Protein AF-A0A443NFD6-F1 (afdb_monomer_lite)

Organism: NCBI:txid337451

Structure (mmCIF, N/CA/C/O backbone):
data_AF-A0A443NFD6-F1
#
_entry.id   AF-A0A443NFD6-F1
#
loop_
_atom_site.group_PDB
_atom_site.id
_atom_site.type_symbol
_atom_site.label_atom_id
_atom_site.label_alt_id
_atom_site.label_comp_id
_atom_site.label_asym_id
_atom_site.label_entity_id
_atom_site.label_seq_id
_atom_site.pdbx_PDB_ins_code
_atom_site.Cartn_x
_atom_site.Cartn_y
_atom_site.Cartn_z
_atom_site.occupancy
_atom_site.B_iso_or_equiv
_atom_site.auth_seq_id
_atom_site.auth_comp_id
_atom_site.auth_asym_id
_atom_site.auth_atom_id
_atom_site.pdbx_PDB_model_num
ATOM 1 N N . MET A 1 1 ? -23.755 65.005 -2.533 1.00 45.44 1 MET A N 1
ATOM 2 C CA . MET A 1 1 ? -22.662 64.082 -2.891 1.00 45.44 1 MET A CA 1
ATOM 3 C C . MET A 1 1 ? -23.057 62.682 -2.467 1.00 45.44 1 MET A C 1
ATOM 5 O O . MET A 1 1 ? -23.405 62.500 -1.308 1.00 45.44 1 MET A O 1
ATOM 9 N N . SER A 1 2 ? -23.070 61.749 -3.413 1.00 47.81 2 SER A N 1
ATOM 10 C CA . SER A 1 2 ? -23.267 60.313 -3.182 1.00 47.81 2 SER A CA 1
ATOM 11 C C . SER A 1 2 ? -21.991 59.674 -2.609 1.00 47.81 2 SER A C 1
ATOM 13 O O . SER A 1 2 ? -20.908 60.179 -2.911 1.00 47.81 2 SER A O 1
ATOM 15 N N . PRO A 1 3 ? -22.086 58.588 -1.820 1.00 56.62 3 PRO A N 1
ATOM 16 C CA . PRO A 1 3 ? -20.934 57.785 -1.422 1.00 56.62 3 PRO A CA 1
ATOM 17 C C . PRO A 1 3 ? -20.594 56.737 -2.490 1.00 56.62 3 PRO A C 1
ATOM 19 O O . PRO A 1 3 ? -21.480 56.056 -3.011 1.00 56.62 3 PRO A O 1
ATOM 22 N N . ASP A 1 4 ? -19.303 56.628 -2.792 1.00 52.22 4 ASP A N 1
ATOM 23 C CA . ASP A 1 4 ? -18.736 55.631 -3.694 1.00 52.22 4 ASP A CA 1
ATOM 24 C C . ASP A 1 4 ? -18.454 54.324 -2.939 1.00 52.22 4 ASP A C 1
ATOM 26 O O . ASP A 1 4 ? -18.001 54.329 -1.791 1.00 52.22 4 ASP A O 1
ATOM 30 N N . SER A 1 5 ? -18.755 53.209 -3.599 1.00 53.19 5 SER A N 1
ATOM 31 C CA . SER A 1 5 ? -18.425 51.846 -3.182 1.00 53.19 5 SER A CA 1
ATOM 32 C C . SER A 1 5 ? -17.085 51.459 -3.790 1.00 53.19 5 SER A C 1
ATOM 34 O O . SER A 1 5 ? -16.929 51.681 -4.978 1.00 53.19 5 SER A O 1
ATOM 36 N N . THR A 1 6 ? -16.199 50.787 -3.044 1.00 50.31 6 THR A N 1
ATOM 37 C CA . THR A 1 6 ? -15.493 49.578 -3.524 1.00 50.31 6 THR A CA 1
ATOM 38 C C . THR A 1 6 ? -14.608 48.943 -2.447 1.00 50.31 6 THR A C 1
ATOM 40 O O . THR A 1 6 ? -13.721 49.587 -1.899 1.00 50.31 6 THR A O 1
ATOM 43 N N . SER A 1 7 ? -14.815 47.633 -2.296 1.00 47.91 7 SER A N 1
ATOM 44 C CA . SER A 1 7 ? -13.800 46.581 -2.133 1.00 47.91 7 SER A CA 1
ATOM 45 C C . SER A 1 7 ? -13.078 46.433 -0.790 1.00 47.91 7 SER A C 1
ATOM 47 O O . SER A 1 7 ? -11.931 46.823 -0.606 1.00 47.91 7 SER A O 1
ATOM 49 N N . SER A 1 8 ? -13.775 45.748 0.114 1.00 61.78 8 SER A N 1
ATOM 50 C CA . SER A 1 8 ? -13.224 44.890 1.165 1.00 61.78 8 SER A CA 1
ATOM 51 C C . SER A 1 8 ? -12.775 43.572 0.536 1.00 61.78 8 SER A C 1
ATOM 53 O O . SER A 1 8 ? -13.670 42.899 0.040 1.00 61.78 8 SER A O 1
ATOM 55 N N . GLU A 1 9 ? -11.480 43.205 0.557 1.00 61.78 9 GLU A N 1
ATOM 56 C CA . GLU A 1 9 ? -11.041 41.783 0.516 1.00 61.78 9 GLU A CA 1
ATOM 57 C C . GLU A 1 9 ? -9.526 41.479 0.657 1.00 61.78 9 GLU A C 1
ATOM 59 O O . GLU A 1 9 ? -9.136 40.344 0.422 1.00 61.78 9 GLU A O 1
ATOM 64 N N . ASP A 1 10 ? -8.662 42.394 1.124 1.00 56.03 10 ASP A N 1
ATOM 65 C CA . ASP A 1 10 ? -7.205 42.105 1.192 1.00 56.03 10 ASP A CA 1
ATOM 66 C C . ASP A 1 10 ? -6.600 41.998 2.613 1.00 56.03 10 ASP A C 1
ATOM 68 O O . ASP A 1 10 ? -5.385 41.878 2.759 1.00 56.03 10 ASP A O 1
ATOM 72 N N . TYR A 1 11 ? -7.403 41.997 3.685 1.00 56.25 11 TYR A N 1
ATOM 73 C CA . TYR A 1 11 ? -6.883 42.115 5.064 1.00 56.25 11 TYR A CA 1
ATOM 74 C C . TYR A 1 11 ? -6.694 40.817 5.872 1.00 56.25 11 TYR A C 1
ATOM 76 O O . TYR A 1 11 ? -6.289 40.907 7.027 1.00 56.25 11 TYR A O 1
ATOM 84 N N . ASP A 1 12 ? -6.897 39.625 5.301 1.00 59.94 12 ASP A N 1
ATOM 85 C CA . 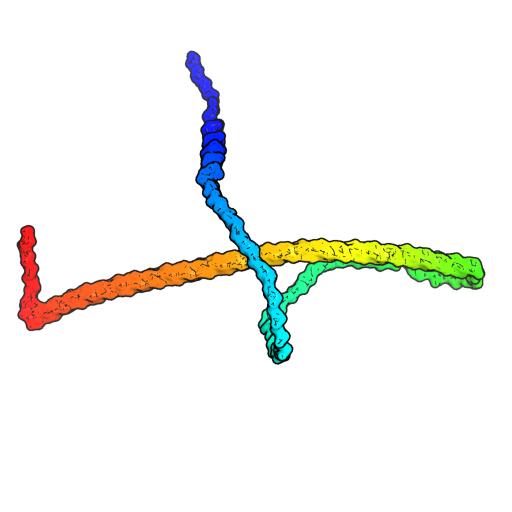ASP A 1 12 ? -6.839 38.374 6.089 1.00 59.94 12 ASP A CA 1
ATOM 86 C C . ASP A 1 12 ? -5.722 37.390 5.696 1.00 59.94 12 ASP A C 1
ATOM 88 O O . ASP A 1 12 ? -5.480 36.414 6.409 1.00 59.94 12 ASP A O 1
ATOM 92 N N . PHE A 1 13 ? -4.979 37.627 4.609 1.00 51.09 13 PHE A N 1
ATOM 93 C CA . PHE A 1 13 ? -3.946 36.673 4.177 1.00 51.09 13 PHE A CA 1
ATOM 94 C C . PHE A 1 13 ? -2.569 36.929 4.816 1.00 51.09 13 PHE A C 1
ATOM 96 O O . PHE A 1 13 ? -1.887 35.985 5.221 1.00 51.09 13 PHE A O 1
ATOM 103 N N . GLU A 1 14 ? -2.166 38.191 4.997 1.00 54.78 14 GLU A N 1
ATOM 104 C CA . GLU A 1 14 ? -0.862 38.517 5.599 1.00 54.78 14 GLU A CA 1
ATOM 105 C C . GLU A 1 14 ? -0.819 38.232 7.109 1.00 54.78 14 GLU A C 1
ATOM 107 O O . GLU A 1 14 ? 0.186 37.735 7.625 1.00 54.78 14 GLU A O 1
ATOM 112 N N . THR A 1 15 ? -1.934 38.439 7.819 1.00 59.34 15 THR A N 1
ATOM 113 C CA . THR A 1 15 ? -2.059 38.108 9.248 1.00 59.34 15 THR A CA 1
ATOM 114 C C . THR A 1 15 ? -1.971 36.598 9.497 1.00 59.34 15 THR A C 1
ATOM 116 O O . THR A 1 15 ? -1.384 36.170 10.494 1.00 59.34 15 THR A O 1
ATOM 119 N N . ALA A 1 16 ? -2.469 35.773 8.569 1.00 57.22 16 ALA A N 1
ATOM 120 C CA . ALA A 1 16 ? -2.357 34.317 8.645 1.00 57.22 16 ALA A CA 1
ATOM 121 C C . ALA A 1 16 ? -0.917 33.817 8.402 1.00 57.22 16 ALA A C 1
ATOM 123 O O . ALA A 1 16 ? -0.466 32.886 9.074 1.00 57.22 16 ALA A O 1
ATOM 124 N N . ILE A 1 17 ? -0.162 34.463 7.504 1.00 58.09 17 ILE A N 1
ATOM 125 C CA . ILE A 1 17 ? 1.254 34.135 7.258 1.00 58.09 17 ILE A CA 1
ATOM 126 C C . ILE A 1 17 ? 2.131 34.530 8.458 1.00 58.09 17 ILE A C 1
ATOM 128 O O . ILE A 1 17 ? 2.996 33.754 8.871 1.00 58.09 17 ILE A O 1
ATOM 132 N N . ALA A 1 18 ? 1.880 35.691 9.072 1.00 57.84 18 ALA A N 1
ATOM 133 C CA . ALA A 1 18 ? 2.629 36.147 10.245 1.00 57.84 18 ALA A CA 1
ATOM 134 C C . ALA A 1 18 ? 2.411 35.249 11.483 1.00 57.84 18 ALA A C 1
ATOM 136 O O . ALA A 1 18 ? 3.363 34.967 12.215 1.00 57.84 18 ALA A O 1
ATOM 137 N N . ALA A 1 19 ? 1.193 34.732 11.691 1.00 55.50 19 ALA A N 1
ATOM 138 C CA . ALA A 1 19 ? 0.900 33.793 12.779 1.00 55.50 19 ALA A CA 1
ATOM 139 C C . ALA A 1 19 ? 1.598 32.427 12.599 1.00 55.50 19 ALA A C 1
ATOM 141 O O . ALA A 1 19 ? 2.028 31.816 13.580 1.00 55.50 19 ALA A O 1
ATOM 142 N N . GLY A 1 20 ? 1.780 31.970 11.353 1.00 50.59 20 GLY A N 1
ATOM 143 C CA . GLY A 1 20 ? 2.496 30.726 11.046 1.00 50.59 20 GLY A CA 1
ATOM 144 C C . GLY A 1 20 ? 3.998 30.779 11.355 1.00 50.59 20 GLY A C 1
ATOM 145 O O . GLY A 1 20 ? 4.571 29.788 11.807 1.00 50.59 20 GLY A O 1
ATOM 146 N N . ALA A 1 21 ? 4.638 31.940 11.177 1.00 52.25 21 ALA A N 1
ATOM 147 C CA . ALA A 1 21 ? 6.077 32.102 11.407 1.00 52.25 21 ALA A CA 1
ATOM 148 C C . ALA A 1 21 ? 6.465 32.130 12.902 1.00 52.25 21 ALA A C 1
ATOM 150 O O . ALA A 1 21 ? 7.557 31.691 13.261 1.00 52.25 21 ALA A O 1
ATOM 151 N N . PHE A 1 22 ? 5.576 32.583 13.795 1.00 48.00 22 PHE A N 1
ATOM 152 C CA . PHE A 1 22 ? 5.856 32.644 15.238 1.00 48.00 22 PHE A CA 1
ATOM 153 C C . PHE A 1 22 ? 5.795 31.264 15.925 1.00 48.00 22 PHE A C 1
ATOM 155 O O . PHE A 1 22 ? 6.553 30.992 16.858 1.00 48.00 22 PHE A O 1
ATOM 162 N N . ALA A 1 23 ? 4.950 30.351 15.433 1.00 47.72 23 ALA A N 1
ATOM 163 C CA . ALA A 1 23 ? 4.833 28.993 15.974 1.00 47.72 23 ALA A CA 1
ATOM 164 C C . ALA A 1 23 ? 6.039 28.093 15.627 1.00 47.72 23 ALA A C 1
ATOM 166 O O . ALA A 1 23 ? 6.391 27.213 16.409 1.00 47.72 23 ALA A O 1
ATOM 167 N N . ALA A 1 24 ? 6.721 28.338 14.501 1.00 48.50 24 ALA A N 1
ATOM 168 C CA . ALA A 1 24 ? 7.925 27.594 14.117 1.00 48.50 24 ALA A CA 1
ATOM 169 C C . ALA A 1 24 ? 9.185 28.011 14.906 1.00 48.50 24 ALA A C 1
ATOM 171 O O . ALA A 1 24 ? 10.138 27.241 14.986 1.00 48.50 24 ALA A O 1
ATOM 172 N N . ALA A 1 25 ? 9.194 29.199 15.523 1.00 54.44 25 ALA A N 1
ATOM 173 C CA . ALA A 1 25 ? 10.356 29.736 16.240 1.00 54.44 25 ALA A CA 1
ATOM 174 C C . ALA A 1 25 ? 10.423 29.355 17.735 1.00 54.44 25 ALA A C 1
ATOM 176 O O . ALA A 1 25 ? 11.390 29.706 18.409 1.00 54.44 25 ALA A O 1
ATOM 177 N N . THR A 1 26 ? 9.417 28.656 18.279 1.00 55.41 26 THR A N 1
ATOM 178 C CA . THR A 1 26 ? 9.320 28.371 19.727 1.00 55.41 26 THR A CA 1
ATOM 179 C C . THR A 1 26 ? 9.459 26.899 20.112 1.00 55.41 26 THR A C 1
ATOM 181 O O . THR A 1 26 ? 9.564 26.603 21.302 1.00 55.41 26 THR A O 1
ATOM 184 N N . PHE A 1 27 ? 9.580 25.971 19.156 1.00 41.47 27 PHE A N 1
ATOM 185 C CA . PHE A 1 27 ? 9.980 24.598 19.474 1.00 41.47 27 PHE A CA 1
ATOM 186 C C . PHE A 1 27 ? 11.505 24.474 19.424 1.00 41.47 27 PHE A C 1
ATOM 188 O O . PHE A 1 27 ? 12.107 24.047 18.445 1.00 41.47 27 PHE A O 1
ATOM 195 N N . ARG A 1 28 ? 12.123 24.933 20.511 1.00 51.69 28 ARG A N 1
ATOM 196 C CA . ARG A 1 28 ? 13.528 24.710 20.838 1.00 51.69 28 ARG A CA 1
ATOM 197 C C . ARG A 1 28 ? 13.757 23.205 20.985 1.00 51.69 28 ARG A C 1
ATOM 199 O O . ARG A 1 28 ? 13.320 22.612 21.969 1.00 51.69 28 ARG A O 1
ATOM 206 N N . GLU A 1 29 ? 14.426 22.608 20.004 1.00 54.84 29 GLU A N 1
ATOM 207 C CA . GLU A 1 29 ? 15.017 21.277 20.132 1.00 54.84 29 GLU A CA 1
ATOM 208 C C . GLU A 1 29 ? 15.947 21.260 21.361 1.00 54.84 29 GLU A C 1
ATOM 210 O O . GLU A 1 29 ? 16.788 22.156 21.499 1.00 54.84 29 GLU A O 1
ATOM 215 N N . PRO A 1 30 ? 15.810 20.299 22.292 1.00 50.06 30 PRO A N 1
ATOM 216 C CA . PRO A 1 30 ? 16.874 20.031 23.243 1.00 50.06 30 PRO A CA 1
ATOM 217 C C . PRO A 1 30 ? 18.056 19.410 22.486 1.00 50.06 30 PRO A C 1
ATOM 219 O O . PRO A 1 30 ? 17.927 18.342 21.890 1.00 50.06 30 PRO A O 1
ATOM 222 N N . GLU A 1 31 ? 19.192 20.109 22.505 1.00 52.75 31 GLU A N 1
ATOM 223 C CA . GLU A 1 31 ? 20.487 19.613 22.039 1.00 52.75 31 GLU A CA 1
ATOM 224 C C . GLU A 1 31 ? 20.800 18.262 22.700 1.00 52.75 31 GLU A C 1
ATOM 226 O O . GLU A 1 31 ? 20.854 18.151 23.925 1.00 52.75 31 GLU A O 1
ATOM 231 N N . SER A 1 32 ? 20.999 17.226 21.886 1.00 45.12 32 SER A N 1
ATOM 232 C CA . SER A 1 32 ? 21.546 15.945 22.324 1.00 45.12 32 SER A CA 1
ATOM 233 C C . SER A 1 32 ? 23.074 16.031 22.376 1.00 45.12 32 SER A C 1
ATOM 235 O O . SER A 1 32 ? 23.714 16.209 21.336 1.00 45.12 32 SER A O 1
ATOM 237 N N . GLU A 1 33 ? 23.646 15.893 23.573 1.00 62.09 33 GLU A N 1
ATOM 238 C CA . GLU A 1 33 ? 25.081 15.669 23.798 1.00 62.09 33 GLU A CA 1
ATOM 239 C C . GLU A 1 33 ? 25.592 14.424 23.038 1.00 62.09 33 GLU A C 1
ATOM 241 O O . GLU A 1 33 ? 24.844 13.455 22.868 1.00 62.09 33 GLU A O 1
ATOM 246 N N . PRO A 1 34 ? 26.862 14.411 22.586 1.00 46.97 34 PRO A N 1
ATOM 247 C CA . PRO A 1 34 ? 27.446 13.262 21.901 1.00 46.97 34 PRO A CA 1
ATOM 248 C C . PRO A 1 34 ? 27.825 12.147 22.891 1.00 46.97 34 PRO A C 1
ATOM 250 O O . PRO A 1 34 ? 28.739 12.310 23.700 1.00 46.97 34 PRO A O 1
ATOM 253 N N . GLU A 1 35 ? 27.160 10.991 22.798 1.00 53.66 35 GLU A N 1
ATOM 254 C CA . GLU A 1 35 ? 27.601 9.767 23.480 1.00 53.66 35 GLU A CA 1
ATOM 255 C C . GLU A 1 35 ? 28.844 9.143 22.804 1.00 53.66 35 GLU A C 1
ATOM 257 O O . GLU A 1 35 ? 28.975 9.195 21.576 1.00 53.66 35 GLU A O 1
ATOM 262 N N . PRO A 1 36 ? 29.764 8.550 23.593 1.00 45.94 36 PRO A N 1
ATOM 263 C CA . PRO A 1 36 ? 31.054 8.050 23.122 1.00 45.94 36 PRO A CA 1
ATOM 264 C C . PRO A 1 36 ? 30.955 6.742 22.320 1.00 45.94 36 PRO A C 1
ATOM 266 O O . PRO A 1 36 ? 30.186 5.836 22.646 1.00 45.94 36 PRO A O 1
ATOM 269 N N . GLU A 1 37 ? 31.801 6.628 21.291 1.00 52.97 37 GLU A N 1
ATOM 270 C CA . GLU A 1 37 ? 31.954 5.427 20.465 1.00 52.97 37 GLU A CA 1
ATOM 271 C C . GLU A 1 37 ? 32.404 4.203 21.289 1.00 52.97 37 GLU A C 1
ATOM 273 O O . GLU A 1 37 ? 33.342 4.312 22.085 1.00 52.97 37 GLU A O 1
ATOM 278 N N . PRO A 1 38 ? 31.817 3.008 21.078 1.00 46.47 38 PRO A N 1
ATOM 279 C CA . PRO A 1 38 ? 32.348 1.786 21.659 1.00 46.47 38 PRO A CA 1
ATOM 280 C C . PRO A 1 38 ? 33.540 1.261 20.848 1.00 46.47 38 PRO A C 1
ATOM 282 O O . PRO A 1 38 ? 33.433 0.908 19.671 1.00 46.47 38 PRO A O 1
ATOM 285 N N . GLU A 1 39 ? 34.676 1.184 21.538 1.00 41.72 39 GLU A N 1
ATOM 286 C CA . GLU A 1 39 ? 35.939 0.632 21.071 1.00 41.72 39 GLU A CA 1
ATOM 287 C C . GLU A 1 39 ? 35.834 -0.814 20.561 1.00 41.72 39 GLU A C 1
ATOM 289 O O . GLU A 1 39 ? 35.079 -1.660 21.050 1.00 41.72 39 GLU A O 1
ATOM 294 N N . ALA A 1 40 ? 36.687 -1.105 19.581 1.00 39.44 40 ALA A N 1
ATOM 295 C CA . ALA A 1 40 ? 36.924 -2.429 19.045 1.00 39.44 40 ALA A CA 1
ATOM 296 C C . ALA A 1 40 ? 37.354 -3.423 20.137 1.00 39.44 40 ALA A C 1
ATOM 298 O O . ALA A 1 40 ? 38.332 -3.215 20.850 1.00 39.44 40 ALA A O 1
ATOM 299 N N . SER A 1 41 ? 36.702 -4.584 20.182 1.00 44.62 41 SER A N 1
ATOM 300 C CA . SER A 1 41 ? 37.255 -5.768 20.835 1.00 44.62 41 SER A CA 1
ATOM 301 C C . SER A 1 41 ? 37.014 -7.004 19.985 1.00 44.62 41 SER A C 1
ATOM 303 O O . SER A 1 41 ? 35.903 -7.502 19.809 1.00 44.62 41 SER A O 1
ATOM 305 N N . GLN A 1 42 ? 38.122 -7.479 19.428 1.00 38.16 42 GLN A N 1
ATOM 306 C CA . GLN A 1 42 ? 38.253 -8.754 18.752 1.00 38.16 42 GLN A CA 1
ATOM 307 C C . GLN A 1 42 ? 38.004 -9.882 19.757 1.00 38.16 42 GLN A C 1
ATOM 309 O O . GLN A 1 42 ? 38.765 -10.035 20.706 1.00 38.16 42 GLN A O 1
ATOM 314 N N . THR A 1 43 ? 37.024 -10.745 19.499 1.00 35.00 43 THR A N 1
ATOM 315 C CA . THR A 1 43 ? 37.069 -12.127 19.991 1.00 35.00 43 THR A CA 1
ATOM 316 C C . THR A 1 43 ? 36.648 -13.081 18.878 1.00 35.00 43 THR A C 1
ATOM 318 O O . THR A 1 43 ? 35.503 -13.142 18.438 1.00 35.00 43 THR A O 1
ATOM 321 N N . LYS A 1 44 ? 37.642 -13.822 18.377 1.00 37.28 44 LYS A N 1
ATOM 322 C CA . LYS A 1 44 ? 37.461 -15.05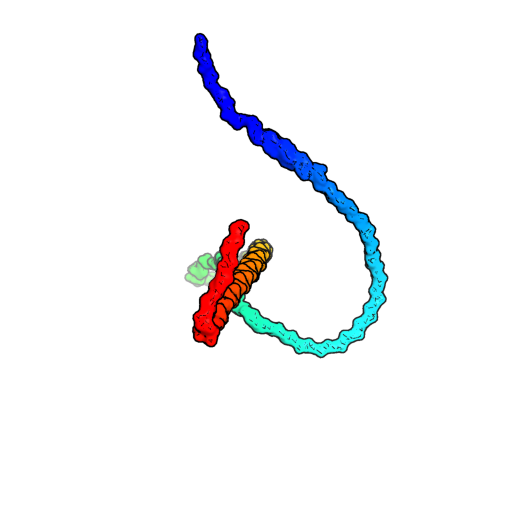1 17.601 1.00 37.28 44 LYS A CA 1
ATOM 323 C C . LYS A 1 44 ? 36.676 -16.038 18.451 1.00 37.28 44 LYS A C 1
ATOM 325 O O . LYS A 1 44 ? 37.146 -16.338 19.537 1.00 37.28 44 LYS A O 1
ATOM 330 N N . ASN A 1 45 ? 35.623 -16.638 17.902 1.00 35.69 45 ASN A N 1
ATOM 331 C CA . ASN A 1 45 ? 35.209 -17.992 18.260 1.00 35.69 45 ASN A CA 1
ATOM 332 C C . ASN A 1 45 ? 34.725 -18.723 17.004 1.00 35.69 45 ASN A C 1
ATOM 334 O O . ASN A 1 45 ? 33.759 -18.339 16.351 1.00 35.69 45 ASN A O 1
ATOM 338 N N . LYS A 1 46 ? 35.475 -19.768 16.654 1.00 36.75 46 LYS A N 1
ATOM 339 C CA . LYS A 1 46 ? 35.207 -20.736 15.594 1.00 36.75 46 LYS A CA 1
ATOM 340 C C . LYS A 1 46 ? 34.268 -21.801 16.154 1.00 36.75 46 LYS A C 1
ATOM 342 O O . LYS A 1 46 ? 34.616 -22.439 17.140 1.00 36.75 46 LYS A O 1
ATOM 347 N N . SER A 1 47 ? 33.143 -22.046 15.491 1.00 39.69 47 SER A N 1
ATOM 348 C CA . SER A 1 47 ? 32.432 -23.320 15.598 1.00 39.69 47 SER A CA 1
ATOM 349 C C . SER A 1 47 ? 31.720 -23.623 14.283 1.00 39.69 47 SER A C 1
ATOM 351 O O . SER A 1 47 ? 30.887 -22.857 13.807 1.00 39.69 47 SER A O 1
ATOM 353 N N . THR A 1 48 ? 32.140 -24.726 13.675 1.00 30.53 48 THR A N 1
ATOM 354 C CA . THR A 1 48 ? 31.553 -25.370 12.503 1.00 30.53 48 THR A CA 1
ATOM 355 C C . THR A 1 48 ? 30.463 -26.320 12.992 1.00 30.53 48 THR A C 1
ATOM 357 O O . THR A 1 48 ? 30.729 -27.134 13.873 1.00 30.53 48 THR A O 1
ATOM 360 N N . GLY A 1 49 ? 29.270 -26.253 12.404 1.00 31.64 49 GLY A N 1
ATOM 361 C CA . GLY A 1 49 ? 28.188 -27.198 12.674 1.00 31.64 49 GLY A CA 1
ATOM 362 C C . GLY A 1 49 ? 27.050 -27.050 11.671 1.00 31.64 49 GLY A C 1
ATOM 363 O O . GLY A 1 49 ? 26.247 -26.130 11.775 1.00 31.64 49 GLY A O 1
ATOM 364 N N . ASP A 1 50 ? 27.037 -27.953 10.692 1.00 34.44 50 ASP A N 1
ATOM 365 C CA . ASP A 1 50 ? 26.008 -28.164 9.674 1.00 34.44 50 ASP A CA 1
ATOM 366 C C . ASP A 1 50 ? 24.598 -28.346 10.257 1.00 34.44 50 ASP A C 1
ATOM 368 O O . ASP A 1 50 ? 24.393 -29.098 11.209 1.00 34.44 50 ASP A O 1
ATOM 372 N N . GLY A 1 51 ? 23.602 -27.741 9.607 1.00 34.03 51 GLY A N 1
ATOM 373 C CA . GLY A 1 51 ? 22.189 -27.955 9.911 1.00 34.03 51 GLY A CA 1
ATOM 374 C C . GLY A 1 51 ? 21.285 -27.379 8.827 1.00 34.03 51 GLY A C 1
ATOM 375 O O . GLY A 1 51 ? 20.962 -26.196 8.832 1.00 34.03 51 GLY A O 1
ATOM 376 N N . ARG A 1 52 ? 20.891 -28.228 7.873 1.00 40.28 52 ARG A N 1
ATOM 377 C CA . ARG A 1 52 ? 19.919 -27.932 6.809 1.00 40.28 52 ARG A CA 1
ATOM 378 C C . ARG A 1 52 ? 18.553 -27.596 7.414 1.00 40.28 52 ARG A C 1
ATOM 380 O O . ARG A 1 52 ? 17.965 -28.438 8.083 1.00 40.28 52 ARG A O 1
ATOM 387 N N . GLY A 1 53 ? 18.017 -26.426 7.082 1.00 31.16 53 GLY A N 1
ATOM 388 C CA . GLY A 1 53 ? 16.607 -26.076 7.250 1.00 31.16 53 GLY A CA 1
ATOM 389 C C . GLY A 1 53 ? 16.123 -25.390 5.976 1.00 31.16 53 GLY A C 1
ATOM 390 O O . GLY A 1 53 ? 16.626 -24.327 5.625 1.00 31.16 53 GLY A O 1
ATOM 391 N N . GLY A 1 54 ? 15.234 -26.050 5.231 1.00 36.25 54 GLY A N 1
ATOM 392 C CA . GLY A 1 54 ? 14.708 -25.548 3.959 1.00 36.25 54 GLY A CA 1
ATOM 393 C C . GLY A 1 54 ? 13.755 -24.352 4.137 1.00 36.25 54 GLY A C 1
ATOM 394 O O . GLY A 1 54 ? 13.141 -24.230 5.197 1.00 36.25 54 GLY A O 1
ATOM 395 N N . PRO A 1 55 ? 13.600 -23.476 3.125 1.00 43.78 55 PRO A N 1
ATOM 396 C CA . PRO A 1 55 ? 12.654 -22.361 3.185 1.00 43.78 55 PRO A CA 1
ATOM 397 C C . PRO A 1 55 ? 11.201 -22.826 2.964 1.00 43.78 55 PRO A C 1
ATOM 399 O O . PRO A 1 55 ? 10.985 -23.781 2.213 1.00 43.78 55 PRO A O 1
ATOM 402 N N . PRO A 1 56 ? 10.203 -22.148 3.562 1.00 38.19 56 PRO A N 1
ATOM 403 C CA . PRO A 1 56 ? 8.794 -22.488 3.394 1.00 38.19 56 PRO A CA 1
ATOM 404 C C . PRO A 1 56 ? 8.289 -22.175 1.977 1.00 38.19 56 PRO A C 1
ATOM 406 O O . PRO A 1 56 ? 8.650 -21.166 1.370 1.00 38.19 56 PRO A O 1
ATOM 409 N N . GLU A 1 57 ? 7.434 -23.065 1.470 1.00 42.09 57 GLU A N 1
ATOM 410 C CA . GLU A 1 57 ? 6.655 -22.901 0.243 1.00 42.09 57 GLU A CA 1
ATOM 411 C C . GLU A 1 57 ? 5.524 -21.860 0.388 1.00 42.09 57 GLU A C 1
ATOM 413 O O . GLU A 1 57 ? 5.013 -21.596 1.475 1.00 42.09 57 GLU A O 1
ATOM 418 N N . SER A 1 58 ? 5.070 -21.375 -0.775 1.00 36.31 58 SER A N 1
ATOM 419 C CA . SER A 1 58 ? 4.014 -20.384 -1.062 1.00 36.31 58 SER A CA 1
ATOM 420 C C . SER A 1 58 ? 4.524 -18.933 -1.131 1.00 36.31 58 SER A C 1
ATOM 422 O O . SER A 1 58 ? 5.195 -18.446 -0.239 1.00 36.31 58 SER A O 1
ATOM 424 N N . SER A 1 59 ? 4.312 -18.158 -2.194 1.00 38.72 59 SER A N 1
ATOM 425 C CA . SER A 1 59 ? 3.315 -18.240 -3.258 1.00 38.72 59 SER A CA 1
ATOM 426 C C . SER A 1 59 ? 3.954 -17.966 -4.618 1.00 38.72 59 SER A C 1
ATOM 428 O O . SER A 1 59 ? 4.782 -17.070 -4.775 1.00 38.72 59 SER A O 1
ATOM 430 N N . LYS A 1 60 ? 3.552 -18.755 -5.616 1.00 41.38 60 LYS A N 1
ATOM 431 C CA . LYS A 1 60 ? 3.888 -18.558 -7.027 1.00 41.38 60 LYS A CA 1
ATOM 432 C C . LYS A 1 60 ? 3.085 -17.376 -7.580 1.00 41.38 60 LYS A C 1
ATOM 434 O O . LYS A 1 60 ? 2.189 -17.583 -8.392 1.00 41.38 60 LYS A O 1
ATOM 439 N N . ASP A 1 61 ? 3.405 -16.152 -7.169 1.00 37.66 61 ASP A N 1
ATOM 440 C CA . ASP A 1 61 ? 3.022 -14.988 -7.965 1.00 37.66 61 ASP A CA 1
ATOM 441 C C . ASP A 1 61 ? 4.015 -14.873 -9.109 1.00 37.66 61 ASP A C 1
ATOM 443 O O . ASP A 1 61 ? 5.168 -14.457 -8.979 1.00 37.66 61 ASP A O 1
ATOM 447 N N . SER A 1 62 ? 3.552 -15.384 -10.243 1.00 41.62 62 SER A N 1
ATOM 448 C CA . SER A 1 62 ? 4.254 -15.341 -11.506 1.00 41.62 62 SER A CA 1
ATOM 449 C C . SER A 1 62 ? 4.582 -13.885 -11.798 1.00 41.62 62 SER A C 1
ATOM 451 O O . SER A 1 62 ? 3.686 -13.093 -12.089 1.00 41.62 62 SER A O 1
ATOM 453 N N . LEU A 1 63 ? 5.870 -13.543 -11.731 1.00 44.53 63 LEU A N 1
ATOM 454 C CA . LEU A 1 63 ? 6.430 -12.361 -12.366 1.00 44.53 63 LEU A CA 1
ATOM 455 C C . LEU A 1 63 ? 5.942 -12.378 -13.816 1.00 44.53 63 LEU A C 1
ATOM 457 O O . LEU A 1 63 ? 6.538 -13.032 -14.674 1.00 44.53 63 LEU A O 1
ATOM 461 N N . LYS A 1 64 ? 4.837 -11.681 -14.103 1.00 45.56 64 LYS A N 1
ATOM 462 C CA . LYS A 1 64 ? 4.527 -11.262 -15.461 1.00 45.56 64 LYS A CA 1
ATOM 463 C C . LYS A 1 64 ? 5.670 -10.337 -15.830 1.00 45.56 64 LYS A C 1
ATOM 465 O O . LYS A 1 64 ? 5.685 -9.158 -15.478 1.00 45.56 64 LYS A O 1
ATOM 470 N N . LYS A 1 65 ? 6.682 -10.945 -16.455 1.00 39.09 65 LYS A N 1
ATOM 471 C CA . LYS A 1 65 ? 7.744 -10.283 -17.196 1.00 39.09 65 LYS A CA 1
ATOM 472 C C . LYS A 1 65 ? 7.061 -9.119 -17.915 1.00 39.09 65 LYS A C 1
ATOM 474 O O . LYS A 1 65 ? 6.097 -9.401 -18.629 1.00 39.09 65 LYS A O 1
ATOM 479 N N . PRO A 1 66 ? 7.456 -7.856 -17.662 1.00 44.09 66 PRO A N 1
ATOM 480 C CA . PRO A 1 66 ? 6.843 -6.732 -18.352 1.00 44.09 66 PRO A CA 1
ATOM 481 C C . PRO A 1 66 ? 6.862 -7.077 -19.833 1.00 44.09 66 PRO A C 1
ATOM 483 O O . PRO A 1 66 ? 7.906 -7.508 -20.333 1.00 44.09 66 PRO A O 1
ATOM 486 N N . GLU A 1 67 ? 5.683 -7.035 -20.453 1.00 50.38 67 GLU A N 1
ATOM 487 C CA . GLU A 1 67 ? 5.488 -7.362 -21.855 1.00 50.38 67 GLU A CA 1
ATOM 488 C C . GLU A 1 67 ? 6.412 -6.442 -22.635 1.00 50.38 67 GLU A C 1
ATOM 490 O O . GLU A 1 67 ? 6.191 -5.240 -22.774 1.00 50.38 67 GLU A O 1
ATOM 495 N N . LEU A 1 68 ? 7.567 -7.005 -22.974 1.00 49.22 68 LEU A N 1
ATOM 496 C CA . LEU A 1 68 ? 8.623 -6.308 -23.652 1.00 49.22 68 LEU A CA 1
ATOM 497 C C . LEU A 1 68 ? 8.002 -5.980 -25.001 1.00 49.22 68 LEU A C 1
ATOM 499 O O . LEU A 1 68 ? 7.691 -6.898 -25.764 1.00 49.22 68 LEU A O 1
ATOM 503 N N . VAL A 1 69 ? 7.851 -4.698 -25.320 1.00 51.28 69 VAL A N 1
ATOM 504 C CA . VAL A 1 69 ? 7.857 -4.292 -26.723 1.00 51.28 69 VAL A CA 1
ATOM 505 C C . VAL A 1 69 ? 9.272 -4.608 -27.199 1.00 51.28 69 VAL A C 1
ATOM 507 O O . VAL A 1 69 ? 10.173 -3.777 -27.185 1.00 51.28 69 VAL A O 1
ATOM 510 N N . TYR A 1 70 ? 9.507 -5.889 -27.483 1.00 51.31 70 TYR A N 1
ATOM 511 C CA . TYR A 1 70 ? 10.705 -6.366 -28.126 1.00 51.31 70 TYR A CA 1
ATOM 512 C C . TYR A 1 70 ? 10.608 -5.818 -29.535 1.00 51.31 70 TYR A C 1
ATOM 514 O O . TYR A 1 70 ? 9.976 -6.416 -30.406 1.00 51.31 70 TYR A O 1
ATOM 522 N N . CYS A 1 71 ? 11.207 -4.652 -29.757 1.00 41.25 71 CYS A N 1
ATOM 523 C CA . CYS A 1 71 ? 11.624 -4.281 -31.091 1.00 41.25 71 CYS A CA 1
ATOM 524 C C . CYS A 1 71 ? 12.642 -5.341 -31.502 1.00 41.25 71 CYS A C 1
ATOM 526 O O . CYS A 1 71 ? 13.825 -5.248 -31.169 1.00 41.25 71 CYS A O 1
ATOM 528 N N . LYS A 1 72 ? 12.137 -6.399 -32.151 1.00 58.69 72 LYS A N 1
ATOM 529 C CA . LYS A 1 72 ? 12.940 -7.397 -32.847 1.00 58.69 72 LYS A CA 1
ATOM 530 C C . LYS A 1 72 ? 14.031 -6.629 -33.598 1.00 58.69 72 LYS A C 1
ATOM 532 O O . LYS A 1 72 ? 13.686 -5.665 -34.290 1.00 58.69 72 LYS A O 1
ATOM 537 N N . PRO A 1 73 ? 15.313 -7.017 -33.479 1.00 57.00 73 PRO A N 1
ATOM 538 C CA . PRO A 1 73 ? 16.334 -6.515 -34.385 1.00 57.00 73 PRO A CA 1
ATOM 539 C C . PRO A 1 73 ? 15.786 -6.640 -35.810 1.00 57.00 73 PRO A C 1
ATOM 541 O O . PRO A 1 73 ? 15.178 -7.680 -36.094 1.00 57.00 73 PRO A O 1
ATOM 544 N N . PRO A 1 74 ? 15.915 -5.614 -36.673 1.00 53.19 74 PRO A N 1
ATOM 545 C CA . PRO A 1 74 ? 15.412 -5.706 -38.032 1.00 53.19 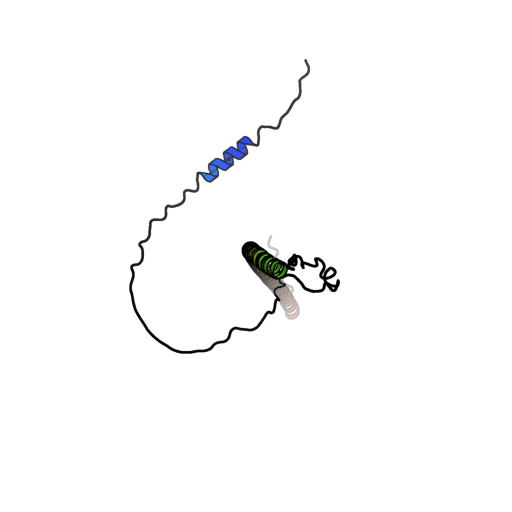74 PRO A CA 1
ATOM 546 C C . PRO A 1 74 ? 15.982 -6.978 -38.652 1.00 53.19 74 PRO A C 1
ATOM 548 O O . PRO A 1 74 ? 17.194 -7.165 -38.763 1.00 53.19 74 PRO A O 1
ATOM 551 N N . GLU A 1 75 ? 15.088 -7.908 -38.967 1.00 53.91 75 GLU A N 1
ATOM 552 C CA . GLU A 1 75 ? 15.445 -9.115 -39.678 1.00 53.91 75 GLU A CA 1
ATOM 553 C C . GLU A 1 75 ? 15.809 -8.637 -41.079 1.00 53.91 75 GLU A C 1
ATOM 555 O O . GLU A 1 75 ? 14.938 -8.187 -41.823 1.00 53.91 75 GLU A O 1
ATOM 560 N N . ASN A 1 76 ? 17.111 -8.612 -41.381 1.00 57.03 76 ASN A N 1
ATOM 561 C CA . ASN A 1 76 ? 17.670 -8.157 -42.652 1.00 57.03 76 ASN A CA 1
ATOM 562 C C . ASN A 1 76 ? 17.168 -9.059 -43.795 1.00 57.03 76 ASN A C 1
ATOM 564 O O . ASN A 1 76 ? 17.903 -9.890 -44.322 1.00 57.03 76 ASN A O 1
ATOM 568 N N . THR A 1 77 ? 15.907 -8.902 -44.176 1.00 48.16 77 THR A N 1
ATOM 569 C CA . THR A 1 77 ? 15.226 -9.544 -45.300 1.00 48.16 77 THR A CA 1
ATOM 570 C C . THR A 1 77 ? 15.455 -8.706 -46.554 1.00 48.16 77 THR A C 1
ATOM 572 O O . THR A 1 77 ? 14.540 -8.367 -47.291 1.00 48.16 77 THR A O 1
ATOM 575 N N . VAL A 1 78 ? 16.714 -8.354 -46.817 1.00 49.16 78 VAL A N 1
ATOM 576 C CA . VAL A 1 78 ? 17.110 -7.799 -48.112 1.00 49.16 78 VAL A CA 1
ATOM 577 C C . VAL A 1 78 ? 17.583 -8.968 -48.972 1.00 49.16 78 VAL A C 1
ATOM 579 O O . VAL A 1 78 ? 18.742 -9.372 -48.943 1.00 49.16 78 VAL A O 1
ATOM 582 N N . THR A 1 79 ? 16.604 -9.562 -49.659 1.00 46.38 79 THR A N 1
ATOM 583 C CA . THR A 1 79 ? 16.710 -10.188 -50.987 1.00 46.38 79 THR A CA 1
ATOM 584 C C . THR A 1 79 ? 17.906 -11.119 -51.229 1.00 46.38 79 THR A C 1
ATOM 586 O O . THR A 1 79 ? 18.885 -10.754 -51.878 1.00 46.38 79 THR A O 1
ATOM 589 N N . ASN A 1 80 ? 17.753 -12.395 -50.866 1.00 49.84 80 ASN A N 1
ATOM 590 C CA . ASN A 1 80 ? 18.518 -13.486 -51.493 1.00 49.84 80 ASN A CA 1
ATOM 591 C C . ASN A 1 80 ? 17.987 -13.854 -52.902 1.00 49.84 80 ASN A C 1
ATOM 593 O O . ASN A 1 80 ? 18.352 -14.892 -53.449 1.00 49.84 80 ASN A O 1
ATOM 597 N N . GLU A 1 81 ? 17.142 -13.018 -53.513 1.00 49.00 81 GLU A N 1
ATOM 598 C CA . GLU A 1 81 ? 16.551 -13.261 -54.839 1.00 49.00 81 GLU A CA 1
ATOM 599 C C . GLU A 1 81 ? 17.454 -12.881 -56.025 1.00 49.00 81 GLU A C 1
ATOM 601 O O . GLU A 1 81 ? 17.161 -13.267 -57.151 1.00 49.00 81 GLU A O 1
ATOM 606 N N . ILE A 1 82 ? 18.596 -12.216 -55.809 1.00 53.06 82 ILE A N 1
ATOM 607 C CA . ILE A 1 82 ? 19.475 -11.787 -56.920 1.00 53.06 82 ILE A CA 1
ATOM 608 C C . ILE A 1 82 ? 20.547 -12.843 -57.288 1.00 53.06 82 ILE A C 1
ATOM 610 O O . ILE A 1 82 ? 21.220 -12.722 -58.308 1.00 53.06 82 ILE A O 1
ATOM 614 N N . MET A 1 83 ? 20.689 -13.950 -56.546 1.00 52.44 83 MET A N 1
ATOM 615 C CA . MET A 1 83 ? 21.694 -14.993 -56.849 1.00 52.44 83 MET A CA 1
ATOM 616 C C . MET A 1 83 ? 21.135 -16.226 -57.574 1.00 52.44 83 MET A C 1
ATOM 618 O O . MET A 1 83 ? 21.415 -17.363 -57.195 1.00 52.44 83 MET A O 1
ATOM 622 N N . ARG A 1 84 ? 20.379 -16.034 -58.658 1.00 49.44 84 ARG A N 1
ATOM 623 C CA . ARG A 1 84 ? 20.146 -17.105 -59.646 1.00 49.44 84 ARG A CA 1
ATOM 624 C C . ARG A 1 84 ? 20.278 -16.599 -61.077 1.00 49.44 84 ARG A C 1
ATOM 626 O O . ARG A 1 84 ? 19.392 -16.787 -61.900 1.00 49.44 84 ARG A O 1
ATOM 633 N N . VAL A 1 85 ? 21.426 -16.012 -61.397 1.00 46.12 85 VAL A N 1
ATOM 634 C CA . VAL A 1 85 ? 21.907 -15.996 -62.781 1.00 46.12 85 VAL A CA 1
ATOM 635 C C . VAL A 1 85 ? 23.226 -16.751 -62.801 1.00 46.12 85 VAL A C 1
ATOM 637 O O . VAL A 1 85 ? 24.206 -16.357 -62.175 1.00 46.12 85 VAL A O 1
ATOM 640 N N . ALA A 1 86 ? 23.210 -17.906 -63.461 1.00 55.47 86 ALA A N 1
ATOM 641 C CA . ALA A 1 86 ? 24.371 -18.750 -63.674 1.00 55.47 86 ALA A CA 1
ATOM 642 C C . ALA A 1 86 ? 25.423 -17.979 -64.489 1.00 55.47 86 ALA A C 1
ATOM 644 O O . ALA A 1 86 ? 25.313 -17.877 -65.708 1.00 55.47 86 ALA A O 1
ATOM 645 N N . VAL A 1 87 ? 26.443 -17.429 -63.826 1.00 50.84 87 VAL A N 1
ATOM 646 C CA . VAL A 1 87 ? 27.560 -16.765 -64.506 1.00 50.84 87 VAL A CA 1
ATOM 647 C C . VAL A 1 87 ? 28.769 -17.691 -64.501 1.00 50.84 87 VAL A C 1
ATOM 649 O O . VAL A 1 87 ? 29.362 -18.002 -63.467 1.00 50.84 87 VAL A O 1
ATOM 652 N N . LYS A 1 88 ? 29.109 -18.148 -65.706 1.00 57.12 88 LYS A N 1
ATOM 653 C CA . LYS A 1 88 ? 30.373 -18.794 -66.056 1.00 57.12 88 LYS A CA 1
ATOM 654 C C . LYS A 1 88 ? 31.548 -17.985 -65.479 1.00 57.12 88 LYS A C 1
ATOM 656 O O . LYS A 1 88 ? 31.705 -16.821 -65.813 1.00 57.12 88 LYS A O 1
ATOM 661 N N . GLY A 1 89 ? 32.379 -18.632 -64.658 1.00 55.56 89 GLY A N 1
ATOM 662 C CA . GLY A 1 89 ? 33.746 -18.202 -64.338 1.00 55.56 89 GLY A CA 1
ATOM 663 C C . GLY A 1 89 ? 33.900 -16.851 -63.632 1.00 55.56 89 GLY A C 1
ATOM 664 O O . GLY A 1 89 ? 34.445 -15.924 -64.217 1.00 55.56 89 GLY A O 1
ATOM 665 N N . THR A 1 90 ? 33.527 -16.761 -62.351 1.00 61.78 90 THR A N 1
ATOM 666 C CA . THR A 1 90 ? 33.877 -15.619 -61.483 1.00 61.78 90 THR A CA 1
ATOM 667 C C . THR A 1 90 ? 35.391 -15.399 -61.492 1.00 61.78 90 THR A C 1
ATOM 669 O O . THR A 1 90 ? 36.158 -16.314 -61.150 1.00 61.78 90 THR A O 1
ATOM 672 N N . THR A 1 91 ? 35.837 -14.202 -61.868 1.00 78.75 91 THR A N 1
ATOM 673 C CA . THR A 1 91 ? 37.267 -13.896 -61.979 1.00 78.75 91 THR A CA 1
ATOM 674 C C . THR A 1 91 ? 37.941 -13.951 -60.599 1.00 78.75 91 THR A C 1
ATOM 676 O O . THR A 1 91 ? 37.319 -13.749 -59.551 1.00 78.75 91 THR A O 1
ATOM 679 N N . ARG A 1 92 ? 39.251 -14.242 -60.543 1.00 83.00 92 ARG A N 1
ATOM 680 C CA . ARG A 1 92 ? 40.011 -14.276 -59.271 1.00 83.00 92 ARG A CA 1
ATOM 681 C C . ARG A 1 92 ? 39.889 -12.957 -58.492 1.00 83.00 92 ARG A C 1
ATOM 683 O O . ARG A 1 92 ? 39.943 -12.959 -57.265 1.00 83.00 92 ARG A O 1
ATOM 690 N N . THR A 1 93 ? 39.747 -11.847 -59.207 1.00 87.69 93 THR A N 1
ATOM 691 C CA . THR A 1 93 ? 39.555 -10.490 -58.687 1.00 87.69 93 THR A CA 1
ATOM 692 C C . THR A 1 93 ? 38.192 -10.307 -58.024 1.00 87.69 93 THR A C 1
ATOM 694 O O . THR A 1 93 ? 38.153 -9.857 -56.883 1.00 87.69 93 THR A O 1
ATOM 697 N N . GLU A 1 94 ? 37.100 -10.750 -58.649 1.00 88.38 94 GLU A N 1
ATOM 698 C CA . GLU A 1 94 ? 35.753 -10.715 -58.052 1.00 88.38 94 GLU A CA 1
ATOM 699 C C . GLU A 1 94 ? 35.672 -11.539 -56.763 1.00 88.38 94 GLU A C 1
ATOM 701 O O . GLU A 1 94 ? 35.124 -11.086 -55.761 1.00 88.38 94 GLU A O 1
ATOM 706 N N . LYS A 1 95 ? 36.288 -12.730 -56.733 1.00 92.25 95 LYS A N 1
ATOM 707 C CA . LYS A 1 95 ? 36.326 -13.553 -55.510 1.00 92.25 95 LYS A CA 1
ATOM 708 C C . LYS A 1 95 ? 37.021 -12.833 -54.350 1.00 92.25 95 LYS A C 1
ATOM 710 O O . LYS A 1 95 ? 36.571 -12.939 -53.211 1.00 92.25 95 LYS A O 1
ATOM 715 N N . LYS A 1 96 ? 38.101 -12.094 -54.633 1.00 93.19 96 LYS A N 1
ATOM 716 C CA . LYS A 1 96 ? 38.812 -11.282 -53.632 1.00 93.19 96 LYS A CA 1
ATOM 717 C C . LYS A 1 96 ? 37.982 -10.079 -53.180 1.00 93.19 96 LYS A C 1
ATOM 719 O O . LYS A 1 96 ? 37.924 -9.827 -51.981 1.00 93.19 96 LYS A O 1
ATOM 724 N N . ALA A 1 97 ? 37.320 -9.387 -54.109 1.00 93.88 97 ALA A N 1
ATOM 725 C CA . ALA A 1 97 ? 36.437 -8.262 -53.797 1.00 93.88 97 ALA A CA 1
ATOM 726 C C . ALA A 1 97 ? 35.270 -8.697 -52.895 1.00 93.88 97 ALA A C 1
ATOM 728 O O . ALA A 1 97 ? 35.079 -8.123 -51.827 1.00 93.88 97 ALA A O 1
ATOM 729 N N . ASN A 1 98 ? 34.589 -9.794 -53.239 1.00 94.19 98 ASN A N 1
ATOM 730 C CA . ASN A 1 98 ? 33.487 -10.342 -52.443 1.00 94.19 98 ASN A CA 1
ATOM 731 C C . ASN A 1 98 ? 33.944 -10.801 -51.048 1.00 94.19 98 ASN A C 1
ATOM 733 O O . ASN A 1 98 ? 33.210 -10.669 -50.070 1.00 94.19 98 ASN A O 1
ATOM 737 N N . ALA A 1 99 ? 35.149 -11.370 -50.928 1.00 95.56 99 ALA A N 1
ATOM 738 C CA . ALA A 1 99 ? 35.706 -11.747 -49.628 1.00 95.56 99 ALA A CA 1
ATOM 739 C C . ALA A 1 99 ? 35.995 -10.515 -48.753 1.00 95.56 99 ALA A C 1
ATOM 741 O O . ALA A 1 99 ? 35.710 -10.530 -47.554 1.00 95.56 99 ALA A O 1
ATOM 742 N N . TRP A 1 100 ? 36.523 -9.445 -49.353 1.00 96.62 100 TRP A N 1
ATOM 743 C CA . TRP A 1 100 ? 36.768 -8.180 -48.665 1.00 96.62 100 TRP A CA 1
ATOM 744 C C . TRP A 1 100 ? 35.462 -7.504 -48.230 1.00 96.62 100 TRP A C 1
ATOM 746 O O . TRP A 1 100 ? 35.336 -7.140 -47.063 1.00 96.62 100 TRP A O 1
ATOM 756 N N . GLU A 1 101 ? 34.463 -7.437 -49.113 1.00 96.31 101 GLU A N 1
ATOM 757 C CA . GLU A 1 101 ? 33.133 -6.901 -48.805 1.00 96.31 101 GLU A CA 1
ATOM 758 C C . GLU A 1 101 ? 32.494 -7.647 -47.627 1.00 96.31 101 GLU A C 1
ATOM 760 O O . GLU A 1 101 ? 32.080 -7.031 -46.646 1.00 96.31 101 GLU A O 1
ATOM 765 N N . LYS A 1 102 ? 32.484 -8.987 -47.663 1.00 96.44 102 LYS A N 1
ATOM 766 C CA . LYS A 1 102 ? 31.960 -9.808 -46.560 1.00 96.44 102 LYS A CA 1
ATOM 767 C C . LYS A 1 102 ? 32.687 -9.540 -45.244 1.00 96.44 102 LYS A C 1
ATOM 769 O O . LYS A 1 102 ? 32.044 -9.459 -44.198 1.00 96.44 102 LYS A O 1
ATOM 774 N N . SER A 1 103 ? 34.011 -9.396 -45.289 1.00 96.75 103 SER A N 1
ATOM 775 C CA . SER A 1 103 ? 34.813 -9.049 -44.114 1.00 96.75 103 SER A CA 1
ATOM 776 C C . SER A 1 103 ? 34.438 -7.668 -43.567 1.00 96.75 103 SER A C 1
ATOM 778 O O . SER A 1 103 ? 34.283 -7.509 -42.356 1.00 96.75 103 SER A O 1
ATOM 780 N N . GLU A 1 104 ? 34.265 -6.666 -44.428 1.00 97.50 104 GLU A N 1
ATOM 781 C CA . GLU A 1 104 ? 33.925 -5.309 -43.994 1.00 97.50 104 GLU A CA 1
ATOM 782 C C . GLU A 1 104 ? 32.496 -5.231 -43.437 1.00 97.50 104 GLU A C 1
ATOM 784 O O . GLU A 1 104 ? 32.277 -4.696 -42.348 1.00 97.50 104 GLU A O 1
ATOM 789 N N . MET A 1 105 ? 31.543 -5.901 -44.089 1.00 97.00 105 MET A N 1
ATOM 790 C CA . MET A 1 105 ? 30.176 -6.060 -43.588 1.00 97.00 105 MET A CA 1
ATOM 791 C C . MET A 1 105 ? 30.142 -6.753 -42.221 1.00 97.00 105 MET A C 1
ATOM 793 O O . MET A 1 105 ? 29.392 -6.338 -41.335 1.00 97.00 105 MET A O 1
ATOM 797 N N . ALA A 1 106 ? 30.976 -7.774 -42.001 1.00 97.44 106 ALA A N 1
ATOM 798 C CA . ALA A 1 106 ? 31.077 -8.443 -40.705 1.00 97.44 106 ALA A CA 1
ATOM 799 C C . ALA A 1 106 ? 31.606 -7.508 -39.601 1.00 97.44 106 ALA A C 1
ATOM 801 O O . ALA A 1 106 ? 31.114 -7.553 -38.470 1.00 97.44 106 ALA A O 1
ATOM 802 N N . LYS A 1 107 ? 32.563 -6.620 -39.910 1.00 97.88 107 LYS A N 1
ATOM 803 C CA . LYS A 1 107 ? 33.053 -5.614 -38.950 1.00 97.88 107 LYS A CA 1
ATOM 804 C C . LYS A 1 107 ? 31.960 -4.619 -38.570 1.00 97.88 107 LYS A C 1
ATOM 806 O O . LYS A 1 107 ? 31.831 -4.303 -37.386 1.00 97.88 107 LYS A O 1
ATOM 811 N N . ILE A 1 108 ? 31.180 -4.144 -39.543 1.00 97.75 108 ILE A N 1
ATOM 812 C CA . ILE A 1 108 ? 30.059 -3.224 -39.302 1.00 97.75 108 ILE A CA 1
ATOM 813 C C . ILE A 1 108 ? 29.019 -3.892 -38.400 1.00 97.75 108 ILE A C 1
ATOM 815 O O . ILE A 1 108 ? 28.676 -3.332 -37.359 1.00 97.75 108 ILE A O 1
ATOM 819 N N . ARG A 1 109 ? 28.593 -5.119 -38.735 1.00 97.25 109 ARG A N 1
ATOM 820 C CA . ARG A 1 109 ? 27.632 -5.891 -37.928 1.00 97.25 109 ARG A CA 1
ATOM 821 C C . ARG A 1 109 ? 28.116 -6.078 -36.494 1.00 97.25 109 ARG A C 1
ATOM 823 O O . ARG A 1 109 ? 27.413 -5.715 -35.565 1.00 97.25 109 ARG A O 1
ATOM 830 N N . LYS A 1 110 ? 29.370 -6.498 -36.301 1.00 97.81 110 LYS A N 1
ATOM 831 C CA . LYS A 1 110 ? 29.947 -6.671 -34.959 1.00 97.81 110 LYS A CA 1
ATOM 832 C C . LYS A 1 110 ? 29.935 -5.379 -34.130 1.00 97.81 110 LYS A C 1
ATOM 834 O O . LYS A 1 110 ? 29.718 -5.427 -32.921 1.00 97.81 110 LYS A O 1
ATOM 839 N N . ARG A 1 111 ? 30.206 -4.222 -34.750 1.00 97.94 111 ARG A N 1
ATOM 840 C CA . ARG A 1 111 ? 30.139 -2.920 -34.062 1.00 97.94 111 ARG A CA 1
ATOM 841 C C . ARG A 1 111 ? 28.700 -2.567 -33.695 1.00 97.94 111 ARG A C 1
ATOM 843 O O . ARG A 1 111 ? 28.474 -2.145 -32.566 1.00 97.94 111 ARG A O 1
ATOM 850 N N . TYR A 1 112 ? 27.763 -2.772 -34.617 1.00 97.81 112 TYR A N 1
ATOM 851 C CA . TYR A 1 112 ? 26.337 -2.566 -34.381 1.00 97.81 112 TYR A CA 1
ATOM 852 C C . TYR A 1 112 ? 25.830 -3.441 -33.230 1.00 97.81 112 TYR A C 1
ATOM 854 O O . TYR A 1 112 ? 25.313 -2.904 -32.257 1.00 97.81 112 TYR A O 1
ATOM 862 N N . ASP A 1 113 ? 26.081 -4.750 -33.275 1.00 97.44 113 ASP A N 1
ATOM 863 C CA . ASP A 1 113 ? 25.623 -5.702 -32.258 1.00 97.44 113 ASP A CA 1
ATOM 864 C C . ASP A 1 113 ? 26.148 -5.334 -30.864 1.00 97.44 113 ASP A C 1
ATOM 866 O O . ASP A 1 113 ? 25.423 -5.419 -29.871 1.00 97.44 113 ASP A O 1
ATOM 870 N N . LYS A 1 114 ? 27.400 -4.858 -30.783 1.00 97.62 114 LYS A N 1
ATOM 871 C CA . LYS A 1 114 ? 27.992 -4.373 -29.530 1.00 97.62 114 LYS A CA 1
ATOM 872 C C . LYS A 1 114 ? 27.259 -3.141 -28.991 1.00 97.62 114 LYS A C 1
ATOM 874 O O . LYS A 1 114 ? 26.945 -3.105 -27.805 1.00 97.62 114 LYS A O 1
ATOM 879 N N . GLN A 1 115 ? 27.010 -2.139 -29.835 1.00 97.88 115 GLN A N 1
ATOM 880 C CA . GLN A 1 115 ? 26.310 -0.915 -29.423 1.00 97.88 115 GLN A CA 1
ATOM 881 C C . GLN A 1 115 ? 24.860 -1.211 -29.040 1.00 97.88 115 GLN A C 1
ATOM 883 O O . GLN A 1 115 ? 24.397 -0.768 -27.994 1.00 97.88 115 GLN A O 1
ATOM 888 N N . TYR A 1 116 ? 24.174 -2.026 -29.836 1.00 96.75 116 TYR A N 1
ATOM 889 C CA . TYR A 1 116 ? 22.801 -2.436 -29.581 1.00 96.75 116 TYR A CA 1
ATOM 890 C C . TYR A 1 116 ? 22.668 -3.195 -28.253 1.00 96.75 116 TYR A C 1
ATOM 892 O O . TYR A 1 116 ? 21.820 -2.860 -27.431 1.00 96.75 116 TYR A O 1
ATOM 900 N N . SER A 1 117 ? 23.570 -4.144 -27.982 1.00 97.00 117 SER A N 1
ATOM 901 C CA . SER A 1 117 ? 23.596 -4.866 -26.701 1.00 97.00 117 SER A CA 1
ATOM 902 C C . SER A 1 117 ? 23.835 -3.930 -25.511 1.00 97.00 117 SER A C 1
ATOM 904 O O . SER A 1 117 ? 23.229 -4.103 -24.456 1.00 97.00 117 SER A O 1
ATOM 906 N N . MET A 1 118 ? 24.694 -2.919 -25.678 1.00 97.62 118 MET A N 1
ATOM 907 C CA . MET A 1 118 ? 24.955 -1.916 -24.645 1.00 97.62 118 MET A CA 1
ATOM 908 C C . MET A 1 118 ? 23.710 -1.065 -24.363 1.00 97.62 118 MET A C 1
ATOM 910 O O . MET A 1 118 ? 23.353 -0.901 -23.197 1.00 97.62 118 MET A O 1
ATOM 914 N N . ILE A 1 119 ? 23.017 -0.599 -25.408 1.00 97.94 119 ILE A N 1
ATOM 915 C CA . ILE A 1 119 ? 21.757 0.152 -25.289 1.00 97.94 119 ILE A CA 1
ATOM 916 C C . ILE A 1 119 ? 20.716 -0.677 -24.531 1.00 97.94 119 ILE A C 1
ATOM 918 O O . ILE A 1 119 ? 20.207 -0.222 -23.510 1.00 97.94 119 ILE A O 1
ATOM 922 N N . LEU A 1 120 ? 20.483 -1.924 -24.950 1.00 97.44 120 LEU A N 1
ATOM 923 C CA . LEU A 1 120 ? 19.520 -2.809 -24.290 1.00 97.44 120 LEU A CA 1
ATOM 924 C C . LEU A 1 120 ? 19.863 -3.068 -22.820 1.00 97.44 120 LEU A C 1
ATOM 926 O O . LEU A 1 120 ? 18.977 -3.082 -21.967 1.00 97.44 120 LEU A O 1
ATOM 930 N N . SER A 1 121 ? 21.146 -3.275 -22.507 1.00 97.62 121 SER A N 1
ATOM 931 C CA . SER A 1 121 ? 21.578 -3.499 -21.123 1.00 97.62 121 SER A CA 1
ATOM 932 C C . SER A 1 121 ? 21.285 -2.288 -20.233 1.00 97.62 121 SER A C 1
ATOM 934 O O . SER A 1 121 ? 20.786 -2.446 -19.119 1.00 97.62 121 SER A O 1
ATOM 936 N N . TRP A 1 122 ? 21.514 -1.082 -20.755 1.00 98.38 122 TRP A N 1
ATOM 937 C CA . TRP A 1 122 ? 21.255 0.164 -20.048 1.00 98.38 122 TRP A CA 1
ATOM 938 C C . TRP A 1 122 ? 19.754 0.411 -19.875 1.00 98.38 122 TRP A C 1
ATOM 940 O O . TRP A 1 122 ? 19.313 0.738 -18.774 1.00 98.38 122 TRP A O 1
ATOM 950 N N . GLU A 1 123 ? 18.953 0.191 -20.920 1.00 98.31 123 GLU A N 1
ATOM 951 C CA . GLU A 1 123 ? 17.490 0.279 -20.850 1.00 98.31 123 GLU A CA 1
ATOM 952 C C . GLU A 1 123 ? 16.931 -0.676 -19.794 1.00 98.31 123 GLU A C 1
ATOM 954 O O . GLU A 1 123 ? 16.162 -0.262 -18.922 1.00 98.31 123 GLU A O 1
ATOM 959 N N . TYR A 1 124 ? 17.375 -1.936 -19.813 1.00 97.88 124 TYR A N 1
ATOM 960 C CA . TYR A 1 124 ? 16.969 -2.933 -18.830 1.00 97.88 124 TYR A CA 1
ATOM 961 C C . TYR A 1 124 ? 17.346 -2.514 -17.406 1.00 97.88 124 TYR A C 1
ATOM 963 O O . TYR A 1 124 ? 16.531 -2.630 -16.491 1.00 97.88 124 TYR A O 1
ATOM 971 N N . GLU A 1 125 ? 18.551 -1.980 -17.202 1.00 97.94 125 GLU A N 1
ATOM 972 C CA . GLU A 1 125 ? 18.985 -1.493 -15.895 1.00 97.94 125 GLU A CA 1
ATOM 973 C C . GLU A 1 125 ? 18.100 -0.339 -15.394 1.00 97.94 125 GLU A C 1
ATOM 975 O O . GLU A 1 125 ? 17.665 -0.344 -14.236 1.00 97.94 125 GLU A O 1
ATOM 980 N N . LYS A 1 126 ? 17.777 0.631 -16.261 1.00 98.38 126 LYS A N 1
ATOM 981 C CA . LYS A 1 126 ? 16.895 1.756 -15.911 1.00 98.38 126 LYS A CA 1
ATOM 982 C C . LYS A 1 126 ? 15.474 1.297 -15.615 1.00 98.38 126 LYS A C 1
ATOM 984 O O . LYS A 1 126 ? 14.913 1.707 -14.598 1.00 98.38 126 LYS A O 1
ATOM 989 N N . MET A 1 127 ? 14.925 0.401 -16.430 1.00 98.06 127 MET A N 1
ATOM 990 C CA . MET A 1 127 ? 13.611 -0.194 -16.192 1.00 98.06 127 MET A CA 1
ATOM 991 C C . MET A 1 127 ? 13.574 -0.984 -14.883 1.00 98.06 127 MET A C 1
ATOM 993 O O . MET A 1 127 ? 12.648 -0.821 -14.090 1.00 98.06 127 MET A O 1
ATOM 997 N N . ALA A 1 128 ? 14.599 -1.791 -14.603 1.00 98.19 128 ALA A N 1
ATOM 998 C CA . ALA A 1 128 ? 14.701 -2.539 -13.356 1.00 98.19 128 ALA A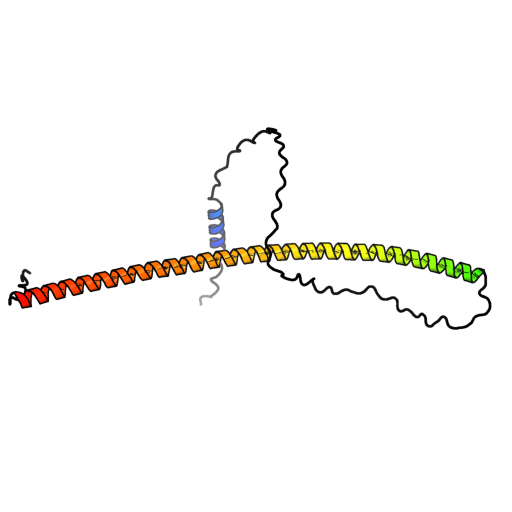 CA 1
ATOM 999 C C . ALA A 1 128 ? 14.812 -1.603 -12.143 1.00 98.19 128 ALA A C 1
ATOM 1001 O O . ALA A 1 128 ? 14.222 -1.871 -11.098 1.00 98.19 128 ALA A O 1
ATOM 1002 N N . LYS A 1 129 ? 15.537 -0.483 -12.259 1.00 98.06 129 LYS A N 1
ATOM 1003 C CA . LYS A 1 129 ? 15.598 0.538 -11.204 1.00 98.06 129 LYS A CA 1
ATOM 1004 C C . LYS A 1 129 ? 14.231 1.185 -10.961 1.00 98.06 129 LYS A C 1
ATOM 1006 O O . LYS A 1 129 ? 13.826 1.294 -9.806 1.00 98.06 129 LYS A O 1
ATOM 1011 N N . ALA A 1 130 ? 13.517 1.566 -12.021 1.00 98.25 130 ALA A N 1
ATOM 1012 C CA . ALA A 1 130 ? 12.174 2.136 -11.919 1.00 98.25 130 ALA A CA 1
ATOM 1013 C C . ALA A 1 130 ? 11.177 1.145 -11.294 1.00 98.25 130 ALA A C 1
ATOM 1015 O O . ALA A 1 130 ? 10.427 1.516 -10.393 1.00 98.25 130 ALA A O 1
ATOM 1016 N N . ARG A 1 131 ? 11.234 -0.132 -11.693 1.00 97.81 131 ARG A N 1
ATOM 1017 C CA . ARG A 1 131 ? 10.411 -1.200 -11.111 1.00 97.81 131 ARG A CA 1
ATOM 1018 C C . ARG A 1 131 ? 10.667 -1.378 -9.618 1.00 97.81 131 ARG A C 1
ATOM 1020 O O . ARG A 1 131 ? 9.724 -1.309 -8.847 1.00 97.81 131 ARG A O 1
ATOM 1027 N N . ARG A 1 132 ? 11.930 -1.493 -9.190 1.00 98.62 132 ARG A N 1
ATOM 1028 C CA . ARG A 1 132 ? 12.264 -1.606 -7.755 1.00 98.62 132 ARG A CA 1
ATOM 1029 C C . ARG A 1 132 ? 11.750 -0.421 -6.934 1.00 98.62 132 ARG A C 1
ATOM 1031 O O . ARG A 1 132 ? 11.382 -0.590 -5.777 1.00 98.62 132 ARG A O 1
ATOM 1038 N N . HIS A 1 133 ? 11.753 0.782 -7.509 1.00 98.25 133 HIS A N 1
ATOM 1039 C CA . HIS A 1 133 ? 11.208 1.964 -6.846 1.00 98.25 133 HIS A CA 1
ATOM 1040 C C . HIS A 1 133 ? 9.685 1.870 -6.674 1.00 98.25 133 HIS A C 1
ATOM 1042 O O . HIS A 1 133 ? 9.177 2.147 -5.590 1.00 98.25 133 HIS A O 1
ATOM 1048 N N . LEU A 1 134 ? 8.976 1.435 -7.718 1.00 98.50 134 LEU A N 1
ATOM 1049 C CA . LEU A 1 134 ? 7.538 1.178 -7.670 1.00 98.50 134 LEU A CA 1
ATOM 1050 C C . LEU A 1 134 ? 7.198 0.089 -6.642 1.00 98.50 134 LEU A C 1
ATOM 1052 O O . LEU A 1 134 ? 6.397 0.349 -5.750 1.00 98.50 134 LEU A O 1
ATOM 1056 N N . ASP A 1 135 ? 7.888 -1.053 -6.678 1.00 98.38 135 ASP A N 1
ATOM 1057 C CA . ASP A 1 135 ? 7.667 -2.166 -5.745 1.00 98.38 135 ASP A CA 1
ATOM 1058 C C . ASP A 1 135 ? 7.872 -1.722 -4.279 1.00 98.38 135 ASP A C 1
ATOM 1060 O O . ASP A 1 135 ? 7.133 -2.123 -3.378 1.00 98.38 135 ASP A O 1
ATOM 1064 N N . LYS A 1 136 ? 8.850 -0.837 -4.019 1.00 98.50 136 LYS A N 1
ATOM 1065 C CA . LYS A 1 136 ? 9.075 -0.254 -2.686 1.00 98.50 136 LYS A CA 1
ATOM 1066 C C . LYS A 1 136 ? 7.891 0.604 -2.235 1.00 98.50 136 LYS A C 1
ATOM 1068 O O . LYS A 1 136 ? 7.458 0.481 -1.090 1.00 98.50 136 LYS A O 1
ATOM 1073 N N . ILE A 1 137 ? 7.374 1.471 -3.107 1.00 98.38 137 ILE A N 1
ATOM 1074 C CA . ILE A 1 137 ? 6.207 2.309 -2.793 1.00 98.38 137 ILE A CA 1
ATOM 1075 C C . ILE A 1 137 ? 4.992 1.424 -2.516 1.00 98.38 137 ILE A C 1
ATOM 1077 O O . ILE A 1 137 ? 4.361 1.573 -1.469 1.00 98.38 137 ILE A O 1
ATOM 1081 N N . GLU A 1 138 ? 4.707 0.465 -3.395 1.00 98.38 138 GLU A N 1
ATOM 1082 C CA . GLU A 1 138 ? 3.590 -0.469 -3.237 1.00 98.38 138 GLU A CA 1
ATOM 1083 C C . GLU A 1 138 ? 3.692 -1.269 -1.935 1.00 98.38 138 GLU A C 1
ATOM 1085 O O . GLU A 1 138 ? 2.711 -1.362 -1.197 1.00 98.38 138 GLU A O 1
ATOM 1090 N N . GLY A 1 139 ? 4.888 -1.756 -1.586 1.00 98.31 139 GLY A N 1
ATOM 1091 C CA . GLY A 1 139 ? 5.135 -2.438 -0.316 1.00 98.31 139 GLY A CA 1
ATOM 1092 C C . GLY A 1 139 ? 4.830 -1.558 0.901 1.00 98.31 139 GLY A C 1
ATOM 1093 O O . GLY A 1 139 ? 4.143 -1.994 1.825 1.00 98.31 139 GLY A O 1
ATOM 1094 N N . THR A 1 140 ? 5.268 -0.293 0.896 1.00 98.06 140 THR A N 1
ATOM 1095 C CA . THR A 1 140 ? 4.972 0.636 2.004 1.00 98.06 140 THR A CA 1
ATOM 1096 C C . THR A 1 140 ? 3.486 0.973 2.115 1.00 98.06 140 THR A C 1
ATOM 1098 O O . THR A 1 140 ? 2.958 1.052 3.225 1.00 98.06 140 THR A O 1
ATOM 1101 N N . LEU A 1 141 ? 2.794 1.149 0.986 1.00 98.56 141 LEU A N 1
ATOM 1102 C CA . LEU A 1 141 ? 1.355 1.410 0.965 1.00 98.56 141 LEU A CA 1
ATOM 1103 C C . LEU A 1 141 ? 0.563 0.202 1.460 1.00 98.56 141 LEU A C 1
ATOM 1105 O O . LEU A 1 141 ? -0.367 0.370 2.248 1.00 98.56 141 LEU A O 1
ATOM 1109 N N . LYS A 1 142 ? 0.957 -1.007 1.050 1.00 98.44 142 LYS A N 1
ATOM 1110 C CA . LYS A 1 142 ? 0.337 -2.252 1.504 1.00 98.44 142 LYS A CA 1
ATOM 1111 C C . LYS A 1 142 ? 0.471 -2.416 3.018 1.00 98.44 142 LYS A C 1
ATOM 1113 O O . LYS A 1 142 ? -0.544 -2.584 3.685 1.00 98.44 142 LYS A O 1
ATOM 1118 N N . LEU A 1 143 ? 1.674 -2.227 3.564 1.00 98.44 143 LEU A N 1
ATOM 1119 C CA . LEU A 1 143 ? 1.911 -2.288 5.010 1.00 98.44 143 LEU A CA 1
ATOM 1120 C C . LEU A 1 143 ? 1.089 -1.241 5.781 1.00 98.44 143 LEU A C 1
ATOM 1122 O O . LEU A 1 143 ? 0.493 -1.545 6.812 1.00 98.44 143 LEU A O 1
ATOM 1126 N N . ARG A 1 144 ? 1.026 0.003 5.283 1.00 98.44 144 ARG A N 1
ATOM 1127 C CA . ARG A 1 144 ? 0.206 1.062 5.901 1.00 98.44 144 ARG A CA 1
ATOM 1128 C C . ARG A 1 144 ? -1.277 0.703 5.898 1.00 98.44 144 ARG A C 1
ATOM 1130 O O . ARG A 1 144 ? -1.950 0.920 6.902 1.00 98.44 144 ARG A O 1
ATOM 1137 N N . LYS A 1 145 ? -1.775 0.150 4.791 1.00 98.56 145 LYS A N 1
ATOM 1138 C CA . LYS A 1 145 ? -3.163 -0.299 4.660 1.00 98.56 145 LYS A CA 1
ATOM 1139 C C . LYS A 1 145 ? -3.476 -1.444 5.623 1.00 98.56 145 LYS A C 1
ATOM 1141 O O . LYS A 1 145 ? -4.512 -1.402 6.276 1.00 98.56 145 LYS A O 1
ATOM 1146 N N . GLU A 1 146 ? -2.591 -2.432 5.727 1.00 98.62 146 GLU A N 1
ATOM 1147 C CA . GLU A 1 146 ? -2.742 -3.568 6.645 1.00 98.62 146 GLU A CA 1
ATOM 1148 C C . GLU A 1 146 ? -2.780 -3.095 8.101 1.00 98.62 146 GLU A C 1
ATOM 1150 O O . GLU A 1 146 ? -3.751 -3.374 8.799 1.00 98.62 146 GLU A O 1
ATOM 1155 N N . LYS A 1 147 ? -1.825 -2.256 8.520 1.00 98.62 147 LYS A N 1
ATOM 1156 C CA . LYS A 1 147 ? -1.796 -1.692 9.878 1.00 98.62 147 LYS A CA 1
ATOM 1157 C C . LYS A 1 147 ? -3.040 -0.858 10.206 1.00 98.62 147 LYS A C 1
ATOM 1159 O O . LYS A 1 147 ? -3.571 -0.944 11.311 1.00 98.62 147 LYS A O 1
ATOM 1164 N N . ALA A 1 148 ? -3.517 -0.043 9.263 1.00 98.56 148 ALA A N 1
ATOM 1165 C CA . ALA A 1 148 ? -4.744 0.732 9.448 1.00 98.56 148 ALA A CA 1
ATOM 1166 C C . ALA A 1 148 ? -5.974 -0.177 9.597 1.00 98.56 148 ALA A C 1
ATOM 1168 O O . ALA A 1 148 ? -6.851 0.093 10.415 1.00 98.56 148 ALA A O 1
ATOM 1169 N N . ASN A 1 149 ? -6.020 -1.273 8.838 1.00 98.62 149 ASN A N 1
ATOM 1170 C CA . ASN A 1 149 ? -7.096 -2.250 8.925 1.00 98.62 149 ASN A CA 1
ATOM 1171 C C . ASN A 1 149 ? -7.065 -3.029 10.250 1.00 98.62 149 ASN A C 1
ATOM 1173 O O . ASN A 1 149 ? -8.108 -3.218 10.865 1.00 98.62 149 ASN A O 1
ATOM 1177 N N . GLU A 1 150 ? -5.887 -3.436 10.725 1.00 98.62 150 GLU A N 1
ATOM 1178 C CA . GLU A 1 150 ? -5.725 -4.071 12.041 1.00 98.62 150 GLU A CA 1
ATOM 1179 C C . GLU A 1 150 ? -6.193 -3.151 13.174 1.00 98.62 150 GLU A C 1
ATOM 1181 O O . GLU A 1 150 ? -6.957 -3.580 14.040 1.00 98.62 150 GLU A O 1
ATOM 1186 N N . ALA A 1 151 ? -5.805 -1.871 13.136 1.00 98.62 151 ALA A N 1
ATOM 1187 C CA . ALA A 1 151 ? -6.257 -0.877 14.106 1.00 98.62 151 ALA A CA 1
ATOM 1188 C C . ALA A 1 151 ? -7.784 -0.703 14.077 1.00 98.62 151 ALA A C 1
ATOM 1190 O O . ALA A 1 151 ? -8.422 -0.680 15.127 1.00 98.62 151 ALA A O 1
ATOM 1191 N N . TYR A 1 152 ? -8.381 -0.649 12.883 1.00 98.69 152 TYR A N 1
ATOM 1192 C CA . TYR A 1 152 ? -9.832 -0.583 12.719 1.00 98.69 152 TYR A CA 1
ATOM 1193 C C . TYR A 1 152 ? -10.542 -1.809 13.309 1.00 98.69 152 TYR A C 1
ATOM 1195 O O . TYR A 1 152 ? -11.489 -1.662 14.079 1.00 98.69 152 TYR A O 1
ATOM 1203 N N . VAL A 1 153 ? -10.076 -3.020 12.993 1.00 98.75 153 VAL A N 1
ATOM 1204 C CA . VAL A 1 153 ? -10.661 -4.265 13.516 1.00 98.75 153 VAL A CA 1
ATOM 1205 C C . VAL A 1 153 ? -10.545 -4.327 15.040 1.00 98.75 153 VAL A C 1
ATOM 1207 O O . VAL A 1 153 ? -11.512 -4.686 15.711 1.00 98.75 153 VAL A O 1
ATOM 1210 N N . SER A 1 154 ? -9.391 -3.938 15.589 1.00 98.75 154 SER A N 1
ATOM 1211 C CA . SER A 1 154 ? -9.170 -3.859 17.035 1.00 98.75 154 SER A CA 1
ATOM 1212 C C . SER A 1 154 ? -10.137 -2.882 17.706 1.00 98.75 154 SER A C 1
ATOM 1214 O O . SER A 1 154 ? -10.731 -3.211 18.732 1.00 98.75 154 SER A O 1
ATOM 1216 N N . GLU A 1 155 ? -10.334 -1.699 17.123 1.00 98.75 155 GLU A N 1
ATOM 1217 C CA . GLU A 1 155 ? -11.240 -0.687 17.671 1.00 98.75 155 GLU A CA 1
ATOM 1218 C C . GLU A 1 155 ? -12.697 -1.161 17.648 1.00 98.75 155 GLU A C 1
ATOM 1220 O O . GLU A 1 155 ? -13.404 -1.079 18.651 1.00 98.75 155 GLU A O 1
ATOM 1225 N N . VAL A 1 156 ? -13.140 -1.756 16.538 1.00 98.81 156 VAL A N 1
ATOM 1226 C CA . VAL A 1 156 ? -14.485 -2.339 16.437 1.00 98.81 156 VAL A CA 1
ATOM 1227 C C . VAL A 1 156 ? -14.689 -3.449 17.472 1.00 98.81 156 VAL A C 1
ATOM 1229 O O . VAL A 1 156 ? -15.757 -3.526 18.090 1.00 98.81 156 VAL A O 1
ATOM 1232 N N . ALA A 1 157 ? -13.682 -4.297 17.697 1.00 98.75 157 ALA A N 1
ATOM 1233 C CA . ALA A 1 157 ? -13.743 -5.344 18.712 1.00 98.75 157 ALA A CA 1
ATOM 1234 C C . ALA A 1 157 ? -13.860 -4.756 20.129 1.00 98.75 157 ALA A C 1
ATOM 1236 O O . ALA A 1 157 ? -14.709 -5.204 20.902 1.00 98.75 157 ALA A O 1
ATOM 1237 N N . ASN A 1 158 ? -13.078 -3.719 20.440 1.00 98.69 158 ASN A N 1
ATOM 1238 C CA . ASN A 1 158 ? -13.134 -3.012 21.719 1.00 98.69 158 ASN A CA 1
ATOM 1239 C C . ASN A 1 158 ? -14.513 -2.374 21.960 1.00 98.69 158 ASN A C 1
ATOM 1241 O O . ASN A 1 158 ? -15.155 -2.642 22.976 1.00 98.69 158 ASN A O 1
ATOM 1245 N N . ILE A 1 159 ? -15.028 -1.618 20.984 1.00 98.75 159 ILE A N 1
ATOM 1246 C CA . ILE A 1 159 ? -16.371 -1.018 21.043 1.00 98.75 159 ILE A CA 1
ATOM 1247 C C . ILE A 1 159 ? -17.433 -2.098 21.280 1.00 98.75 159 ILE A C 1
ATOM 1249 O O . ILE A 1 159 ? -18.323 -1.938 22.118 1.00 98.75 159 ILE A O 1
ATOM 1253 N N . THR A 1 160 ? -17.338 -3.221 20.566 1.00 98.69 160 THR A N 1
ATOM 1254 C CA . THR A 1 160 ? -18.291 -4.330 20.694 1.00 98.69 160 THR A CA 1
ATOM 1255 C C . THR A 1 160 ? -18.234 -4.973 22.080 1.00 98.69 160 THR A C 1
ATOM 1257 O O . THR A 1 160 ? -19.281 -5.294 22.646 1.00 98.69 160 THR A O 1
ATOM 1260 N N . MET A 1 161 ? -17.037 -5.139 22.648 1.00 98.69 161 MET A N 1
ATOM 1261 C CA . MET A 1 161 ? -16.834 -5.662 23.999 1.00 98.69 161 MET A CA 1
ATOM 1262 C C . MET A 1 161 ? -17.456 -4.737 25.050 1.00 98.69 161 MET A C 1
ATOM 1264 O O . MET A 1 161 ? -18.306 -5.188 25.817 1.00 98.69 161 MET A O 1
ATOM 1268 N N . ILE A 1 162 ? -17.128 -3.442 25.018 1.00 98.75 162 ILE A N 1
ATOM 1269 C CA . ILE A 1 162 ? -17.676 -2.440 25.947 1.00 98.75 162 ILE A CA 1
ATOM 1270 C C . ILE A 1 162 ? -19.205 -2.397 25.846 1.00 98.75 162 ILE A C 1
ATOM 1272 O O . ILE A 1 162 ? -19.912 -2.419 26.855 1.00 98.75 162 ILE A O 1
ATOM 1276 N N . ALA A 1 163 ? -19.749 -2.393 24.626 1.00 98.81 163 ALA A N 1
ATOM 1277 C CA . ALA A 1 163 ? -21.193 -2.401 24.416 1.00 98.81 163 ALA A CA 1
ATOM 1278 C C . ALA A 1 163 ? -21.855 -3.674 24.968 1.00 98.81 163 ALA A C 1
ATOM 1280 O O . ALA A 1 163 ? -22.952 -3.612 25.528 1.00 98.81 163 ALA A O 1
ATOM 1281 N N . ARG A 1 164 ? -21.206 -4.834 24.820 1.00 98.69 164 ARG A N 1
ATOM 1282 C CA . ARG A 1 164 ? -21.688 -6.104 25.376 1.00 98.69 164 ARG A CA 1
ATOM 1283 C C . ARG A 1 164 ? -21.713 -6.064 26.902 1.00 98.69 164 ARG A C 1
ATOM 1285 O O . ARG A 1 164 ? -22.716 -6.466 27.488 1.00 98.69 164 ARG A O 1
ATOM 1292 N N . GLU A 1 165 ? -20.652 -5.568 27.530 1.00 98.69 165 GLU A N 1
ATOM 1293 C CA . GLU A 1 165 ? -20.563 -5.422 28.987 1.00 98.69 165 GLU A CA 1
ATOM 1294 C C . GLU A 1 165 ? -21.628 -4.465 29.524 1.00 98.69 165 GLU A C 1
ATOM 1296 O O . GLU A 1 165 ? -22.345 -4.803 30.465 1.00 98.69 165 GLU A O 1
ATOM 1301 N N . ALA A 1 166 ? -21.814 -3.312 28.876 1.00 98.69 166 ALA A N 1
ATOM 1302 C CA . ALA A 1 166 ? -22.840 -2.345 29.254 1.00 98.69 166 ALA A CA 1
ATOM 1303 C C . ALA A 1 166 ? -24.255 -2.948 29.210 1.00 98.69 166 ALA A C 1
ATOM 1305 O O . ALA A 1 166 ? -25.039 -2.766 30.144 1.00 98.69 166 ALA A O 1
ATOM 1306 N N . ARG A 1 167 ? -24.577 -3.719 28.161 1.00 98.75 167 ARG A N 1
ATOM 1307 C CA . ARG A 1 167 ? -25.862 -4.437 28.064 1.00 98.75 167 ARG A CA 1
ATOM 1308 C C . ARG A 1 167 ? -26.007 -5.489 29.162 1.00 98.75 167 ARG A C 1
ATOM 1310 O O . ARG A 1 167 ? -27.065 -5.569 29.774 1.00 98.75 167 ARG A O 1
ATOM 1317 N N . ALA A 1 168 ? -24.950 -6.250 29.446 1.00 98.69 168 ALA A N 1
ATOM 1318 C CA . ALA A 1 168 ? -24.969 -7.254 30.507 1.00 98.69 168 ALA A CA 1
ATOM 1319 C C . ALA A 1 168 ? -25.213 -6.624 31.890 1.00 98.69 168 ALA A C 1
ATOM 1321 O O . ALA A 1 168 ? -26.029 -7.134 32.656 1.00 98.69 168 ALA A O 1
ATOM 1322 N N . MET A 1 169 ? -24.577 -5.486 32.190 1.00 98.56 169 MET A N 1
ATOM 1323 C CA . MET A 1 169 ? -24.813 -4.739 33.432 1.00 98.56 169 MET A CA 1
ATOM 1324 C C . MET A 1 169 ? -26.244 -4.195 33.523 1.00 98.56 169 MET A C 1
ATOM 1326 O O . MET A 1 169 ? -26.866 -4.269 34.584 1.00 98.56 169 MET A O 1
ATOM 1330 N N . ALA A 1 170 ? -26.787 -3.671 32.421 1.00 98.62 170 ALA A N 1
ATOM 1331 C CA . ALA A 1 170 ? -28.169 -3.197 32.375 1.00 98.62 170 ALA A CA 1
ATOM 1332 C C . ALA A 1 170 ? -29.171 -4.340 32.620 1.00 98.62 170 ALA A C 1
ATOM 1334 O O . ALA A 1 170 ? -30.096 -4.188 33.422 1.00 98.62 170 ALA A O 1
ATOM 1335 N N . ASP A 1 171 ? -28.952 -5.497 31.992 1.00 98.56 171 ASP A N 1
ATOM 1336 C CA . ASP A 1 171 ? -29.772 -6.694 32.190 1.00 98.56 171 ASP A CA 1
ATOM 1337 C C . ASP A 1 171 ? -29.702 -7.203 33.633 1.00 98.56 171 ASP A C 1
ATOM 1339 O O . ASP A 1 171 ? -30.723 -7.581 34.208 1.00 98.56 171 ASP A O 1
ATOM 1343 N N . GLU A 1 172 ? -28.519 -7.188 34.243 1.00 98.56 172 GLU A N 1
ATOM 1344 C CA . GLU A 1 172 ? -28.328 -7.603 35.631 1.00 98.56 172 GLU A CA 1
ATOM 1345 C C . GLU A 1 172 ? -29.028 -6.651 36.612 1.00 98.56 172 GLU A C 1
ATOM 1347 O O . GLU A 1 172 ? -29.735 -7.086 37.524 1.00 98.56 172 GLU A O 1
ATOM 1352 N N . SER A 1 173 ? -28.917 -5.339 36.392 1.00 98.50 173 SER A N 1
ATOM 1353 C CA . SER A 1 173 ? -29.646 -4.330 37.171 1.00 98.50 173 SER A CA 1
ATOM 1354 C C . SER A 1 173 ? -31.163 -4.529 37.071 1.00 98.50 173 SER A C 1
ATOM 1356 O O . SER A 1 173 ? -31.864 -4.545 38.090 1.00 98.50 173 SER A O 1
ATOM 1358 N N . LYS A 1 174 ? -31.668 -4.781 35.854 1.00 98.50 174 LYS A N 1
ATOM 1359 C CA . LYS A 1 174 ? -33.078 -5.102 35.606 1.00 98.50 174 LYS A CA 1
ATOM 1360 C C . LYS A 1 174 ? -33.511 -6.361 36.363 1.00 98.50 174 LYS A C 1
ATOM 1362 O O . LYS A 1 174 ? -34.498 -6.307 37.095 1.00 98.50 174 LYS A O 1
ATOM 1367 N N . ARG A 1 175 ? -32.777 -7.475 36.240 1.00 98.56 175 ARG A N 1
ATOM 1368 C CA . ARG A 1 175 ? -33.087 -8.736 36.945 1.00 98.56 175 ARG A CA 1
ATOM 1369 C C . ARG A 1 175 ? -33.116 -8.548 38.460 1.00 98.56 175 ARG A C 1
ATOM 1371 O O . ARG A 1 175 ? -34.034 -9.035 39.117 1.00 98.56 175 ARG A O 1
ATOM 1378 N N . ASN A 1 176 ? -32.167 -7.792 39.009 1.00 98.31 176 ASN A N 1
ATOM 1379 C CA . ASN A 1 176 ? -32.111 -7.500 40.439 1.00 98.31 176 ASN A CA 1
ATOM 1380 C C . ASN A 1 176 ? -33.296 -6.646 40.913 1.00 98.31 176 ASN A C 1
ATOM 1382 O O . ASN A 1 176 ? -33.868 -6.918 41.972 1.00 98.31 176 ASN A O 1
ATOM 1386 N N . ALA A 1 177 ? -33.701 -5.633 40.141 1.00 98.00 177 ALA A N 1
ATOM 1387 C CA . ALA A 1 177 ? -34.891 -4.839 40.443 1.00 98.00 177 ALA A CA 1
ATOM 1388 C C . ALA A 1 177 ? -36.170 -5.694 40.399 1.00 98.00 177 ALA A C 1
ATOM 1390 O O . ALA A 1 177 ? -36.977 -5.647 41.331 1.00 98.00 177 ALA A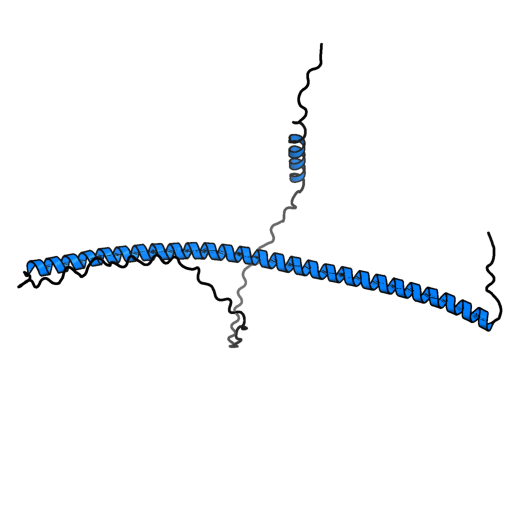 O 1
AT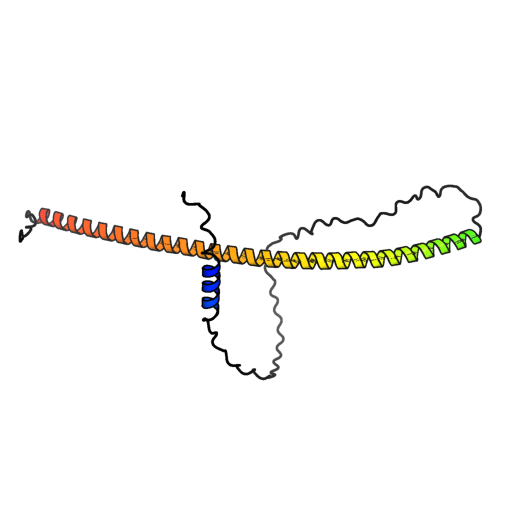OM 1391 N N . GLU A 1 178 ? -36.322 -6.526 39.366 1.00 98.12 178 GLU A N 1
ATOM 1392 C CA . GLU A 1 178 ? -37.440 -7.464 39.239 1.00 98.12 178 GLU A CA 1
ATOM 1393 C C . GLU A 1 178 ? -37.476 -8.479 40.392 1.00 98.12 178 GLU A C 1
ATOM 1395 O O . GLU A 1 178 ? -38.550 -8.738 40.936 1.00 98.12 178 GLU A O 1
ATOM 1400 N N . SER A 1 179 ? -36.325 -9.016 40.813 1.00 98.19 179 SER A N 1
ATOM 1401 C CA . SER A 1 179 ? -36.239 -9.941 41.952 1.00 98.19 179 SER A CA 1
ATOM 1402 C C . SER A 1 179 ? -36.703 -9.278 43.245 1.00 98.19 179 SER A C 1
ATOM 1404 O O . SER A 1 179 ? -37.571 -9.814 43.924 1.00 98.19 179 SER A O 1
ATOM 1406 N N . LYS A 1 180 ? -36.232 -8.058 43.543 1.00 97.31 180 LYS A N 1
ATOM 1407 C CA . LYS A 1 180 ? -36.662 -7.307 44.738 1.00 97.31 180 LYS A CA 1
ATOM 1408 C C . LYS A 1 180 ? -38.175 -7.073 44.769 1.00 97.31 180 LYS A C 1
ATOM 1410 O O . LYS A 1 180 ? -38.777 -7.083 45.843 1.00 97.31 180 LYS A O 1
ATOM 1415 N N . ILE A 1 181 ? -38.795 -6.825 43.614 1.00 97.12 181 ILE A N 1
ATOM 1416 C CA . ILE A 1 181 ? -40.253 -6.663 43.507 1.00 97.12 181 ILE A CA 1
ATOM 1417 C C . ILE A 1 181 ? -40.956 -7.998 43.772 1.00 97.12 181 ILE A C 1
ATOM 1419 O O . ILE A 1 181 ? -41.895 -8.039 44.568 1.00 97.12 181 ILE A O 1
ATOM 1423 N N . LYS A 1 182 ? -40.481 -9.090 43.161 1.00 96.88 182 LYS A N 1
ATOM 1424 C CA . LYS A 1 182 ? -41.018 -10.442 43.379 1.00 96.88 182 LYS A CA 1
ATOM 1425 C C . LYS A 1 182 ? -40.899 -10.873 44.842 1.00 96.88 182 LYS A C 1
ATOM 1427 O O . LYS A 1 182 ? -41.872 -11.372 45.397 1.00 96.88 182 LYS A O 1
ATOM 1432 N N . ASP A 1 183 ? -39.774 -10.603 45.498 1.00 96.19 183 ASP A N 1
ATOM 1433 C CA . ASP A 1 183 ? -39.561 -10.921 46.915 1.00 96.19 183 ASP A CA 1
ATOM 1434 C C . ASP A 1 183 ? -40.550 -10.177 47.818 1.00 96.19 183 ASP A C 1
ATOM 1436 O O . ASP A 1 183 ? -41.149 -10.765 48.723 1.00 96.19 183 ASP A O 1
ATOM 1440 N N . LYS A 1 184 ? -40.785 -8.884 47.546 1.00 93.75 184 LYS A N 1
ATOM 1441 C CA . LYS A 1 184 ? -41.812 -8.101 48.249 1.00 93.75 184 LYS A CA 1
ATOM 1442 C C . LYS A 1 184 ? -43.209 -8.677 48.018 1.00 93.75 184 LYS A C 1
ATOM 1444 O O . LYS A 1 184 ? -43.951 -8.827 48.984 1.00 93.75 184 LYS A O 1
ATOM 1449 N N . ALA A 1 185 ? -43.558 -9.022 46.779 1.00 95.25 185 ALA A N 1
ATOM 1450 C CA . ALA A 1 185 ? -44.849 -9.628 46.457 1.00 95.25 185 ALA A CA 1
ATOM 1451 C C . ALA A 1 185 ? -45.048 -10.964 47.195 1.00 95.25 185 ALA A C 1
ATOM 1453 O O . ALA A 1 185 ? -46.064 -11.153 47.860 1.00 95.25 185 ALA A O 1
ATOM 1454 N N . ASN A 1 186 ? -44.040 -11.840 47.178 1.00 94.38 186 ASN A N 1
ATOM 1455 C CA . ASN A 1 186 ? -44.055 -13.115 47.898 1.00 94.38 186 ASN A CA 1
ATOM 1456 C C . ASN A 1 186 ? -44.219 -12.921 49.412 1.00 94.38 186 ASN A C 1
ATOM 1458 O O . ASN A 1 186 ? -44.961 -13.662 50.054 1.00 94.38 186 ASN A O 1
ATOM 1462 N N . LYS A 1 187 ? -43.581 -11.894 49.990 1.00 92.81 187 LYS A N 1
ATOM 1463 C CA . LYS A 1 187 ? -43.735 -11.546 51.411 1.00 92.81 187 LYS A CA 1
ATOM 1464 C C . LYS A 1 187 ? -45.154 -11.083 51.758 1.00 92.81 187 LYS A C 1
ATOM 1466 O O . LYS A 1 187 ? -45.650 -11.410 52.835 1.00 92.81 187 LYS A O 1
ATOM 1471 N N . ILE A 1 188 ? -45.818 -10.342 50.871 1.00 92.69 188 ILE A N 1
ATOM 1472 C CA . ILE A 1 188 ? -47.222 -9.940 51.060 1.00 92.69 188 ILE A CA 1
ATOM 1473 C C . ILE A 1 188 ? -48.128 -11.171 51.011 1.00 92.69 188 ILE A C 1
ATOM 1475 O O . ILE A 1 188 ? -48.970 -11.329 51.889 1.00 92.69 188 ILE A O 1
ATOM 1479 N N . ILE A 1 189 ? -47.925 -12.062 50.035 1.00 93.50 189 ILE A N 1
ATOM 1480 C CA . ILE A 1 189 ? -48.697 -13.307 49.895 1.00 93.50 189 ILE A CA 1
ATOM 1481 C C . ILE A 1 189 ? -48.559 -14.177 51.153 1.00 93.50 189 ILE A C 1
ATOM 1483 O O . ILE A 1 189 ? -49.559 -14.684 51.650 1.00 93.50 189 ILE A O 1
ATOM 1487 N N . SER A 1 190 ? -47.347 -14.325 51.699 1.00 93.88 190 SER A N 1
ATOM 1488 C CA . SER A 1 190 ? -47.111 -15.176 52.873 1.00 93.88 190 SER A CA 1
ATOM 1489 C C . SER A 1 190 ? -47.586 -14.571 54.199 1.00 93.88 190 SER A C 1
ATOM 1491 O O . SER A 1 190 ? -47.992 -15.312 55.090 1.00 93.88 190 SER A O 1
ATOM 1493 N N . THR A 1 191 ? -47.543 -13.243 54.358 1.00 92.06 191 THR A N 1
ATOM 1494 C CA . THR A 1 191 ? -47.898 -12.571 55.626 1.00 92.06 191 THR A CA 1
ATOM 1495 C C . THR A 1 191 ? -49.288 -11.934 55.639 1.00 92.06 191 THR A C 1
ATOM 1497 O O . THR A 1 191 ? -49.750 -11.521 56.705 1.00 92.06 191 THR A O 1
ATOM 1500 N N . GLY A 1 192 ? -49.933 -11.797 54.478 1.00 87.56 192 GLY A N 1
ATOM 1501 C CA . GLY A 1 192 ? -51.228 -11.132 54.303 1.00 87.56 192 GLY A CA 1
ATOM 1502 C C . GLY A 1 192 ? -51.217 -9.616 54.542 1.00 87.56 192 GLY A C 1
ATOM 1503 O O . GLY A 1 192 ? -52.279 -8.998 54.553 1.00 87.56 192 GLY A O 1
ATOM 1504 N N . ARG A 1 193 ? -50.047 -8.996 54.758 1.00 81.25 193 ARG A N 1
ATOM 1505 C CA . ARG A 1 193 ? -49.910 -7.563 55.067 1.00 81.25 193 ARG A CA 1
ATOM 1506 C C . ARG A 1 193 ? -49.169 -6.825 53.958 1.00 81.25 193 ARG A C 1
ATOM 1508 O O . ARG A 1 193 ? -48.049 -7.183 53.599 1.00 81.25 193 ARG A O 1
ATOM 1515 N N . ALA A 1 194 ? -49.795 -5.770 53.440 1.00 78.94 194 ALA A N 1
ATOM 1516 C CA . ALA A 1 194 ? -49.180 -4.880 52.463 1.00 78.94 194 ALA A CA 1
ATOM 1517 C C . ALA A 1 194 ? -48.048 -4.049 53.105 1.00 78.94 194 ALA A C 1
ATOM 1519 O O . ALA A 1 194 ? -48.128 -3.722 54.293 1.00 78.94 194 ALA A O 1
ATOM 1520 N N . PRO A 1 195 ? -46.988 -3.698 52.352 1.00 74.31 195 PRO A N 1
ATOM 1521 C CA . PRO A 1 195 ? -45.907 -2.869 52.860 1.00 74.31 195 PRO A CA 1
ATOM 1522 C C . PRO A 1 195 ? -46.443 -1.487 53.239 1.00 74.31 195 PRO A C 1
ATOM 1524 O O . PRO A 1 195 ? -46.984 -0.767 52.405 1.00 74.31 195 PRO A O 1
ATOM 1527 N N . THR A 1 196 ? -46.269 -1.110 54.504 1.00 75.56 196 THR A N 1
ATOM 1528 C CA . THR A 1 196 ? -46.590 0.225 55.009 1.00 75.56 196 THR A CA 1
ATOM 1529 C C . THR A 1 196 ? -45.525 1.210 54.533 1.00 75.56 196 THR A C 1
ATOM 1531 O O . THR A 1 196 ? -44.426 1.260 55.086 1.00 75.56 196 THR A O 1
ATOM 1534 N N . THR A 1 197 ? -45.821 1.981 53.489 1.00 68.00 197 THR A N 1
ATOM 1535 C CA . THR A 1 197 ? -45.052 3.183 53.143 1.00 68.00 197 THR A CA 1
ATOM 1536 C C . THR A 1 197 ? -45.244 4.220 54.245 1.00 68.00 197 THR A C 1
ATOM 1538 O O . THR A 1 197 ? -46.365 4.645 54.506 1.00 68.00 197 THR A O 1
ATOM 1541 N N . CYS A 1 198 ? -44.161 4.606 54.919 1.00 57.59 198 CYS A N 1
ATOM 1542 C CA . CYS A 1 198 ? -44.180 5.733 55.843 1.00 57.59 198 CYS A CA 1
ATOM 1543 C C . CYS A 1 198 ? -44.340 7.033 55.034 1.00 57.59 198 CYS A C 1
ATOM 1545 O O . CYS A 1 198 ? -43.477 7.350 54.218 1.00 57.59 198 CYS A O 1
ATOM 1547 N N . CYS A 1 199 ? -45.447 7.754 55.229 1.00 55.75 199 CYS A N 1
ATOM 1548 C CA . CYS A 1 199 ? -45.774 9.009 54.542 1.00 55.75 199 CYS A CA 1
ATOM 1549 C C . CYS A 1 199 ? -45.194 10.238 55.269 1.00 55.75 199 CYS A C 1
ATOM 1551 O O . CYS A 1 199 ? -45.944 11.146 55.625 1.00 55.75 199 CYS A O 1
ATOM 1553 N N . CYS A 1 200 ? -43.889 10.273 55.541 1.00 62.28 200 CYS A N 1
ATOM 1554 C CA . CYS A 1 200 ? -43.267 11.484 56.083 1.00 62.28 200 CYS A CA 1
ATOM 1555 C C . CYS A 1 200 ? -42.805 12.390 54.932 1.00 62.28 200 CYS A C 1
ATOM 1557 O O . CYS A 1 200 ? -41.946 11.990 54.146 1.00 62.28 200 CYS A O 1
ATOM 1559 N N . PHE A 1 201 ? -43.451 13.559 54.849 1.00 46.88 201 PHE A N 1
ATOM 1560 C CA . PHE A 1 201 ? -43.141 14.710 53.994 1.00 46.88 201 PHE A CA 1
ATOM 1561 C C . PHE A 1 201 ? -41.965 15.523 54.541 1.00 46.88 201 PHE A C 1
ATOM 1563 O O . PHE A 1 201 ? -41.814 15.558 55.785 1.00 46.88 201 PHE A O 1
#

pLDDT: mean 73.71, std 24.64, range [30.53, 98.81]

Foldseek 3Di:
DDDDDDDDDDPPPVVVVVVVVVVVVPPDDDDDDDDDDDDDDDDDDDDDDDDDDDDDDDDPPDPPPPPDPPPDDPPPPPDPPPPPDDDPDDDPVNVVVVVVVVVVVVVVVVVVVVVVVVVVVVVVVVVVVVVVVVVVVVVVVVVVVVVVVVVVVVVVVVVVVVVVVVVVVVVVVVVVVVVVVVVQVVVCVVPVDHDDDDPDD

Sequence (201 aa):
MSPDSTSSEDYDFETAIAAGAFAAATFREPESEPEPEPEASQTKNKSTGDGRGGPPESSKDSLKKPELVYCKPPENTVTNEIMRVAVKGTTRTEKKANAWEKSEMAKIRKRYDKQYSMILSWEYEKMAKARRHLDKIEGTLKLRKEKANEAYVSEVANITMIAREARAMADESKRNAESKIKDKANKIISTGRAPTTCCCF

Radius of gyration: 45.15 Å; chains: 1; bounding box: 91×92×122 Å

InterPro domains:
  IPR005516 Remorin, C-terminal [PF03763] (93-196)

Secondary structure (DSSP, 8-state):
-PPPP----SSSHHHHHHHHHHHHTS--PPPPP-PPPPPP-------------PPPP----------------------GGG--S--S---HHHHHHHHHHHHHHHHHHHHHHHHHHHHHHHHHHHHHHHHHHHHHHHHHHHHHHHHHHHHHHHHHHHHHHHHHHHHHHHHHHHHHHHHHHHHHHHHHHHH----------